Protein AF-A0A956G1B2-F1 (afdb_monomer)

Foldseek 3Di:
DPDPVVVVVVVVVVVVVVVVVVVVVVCVVPPDPQACVVHRDRPCVVVVVVPDDDQAPWQVVVCVPPVVLLVLLCQAPNVPPIPCLQQNGCNCQDDDHDGNDDTDHDDACVSVCVQADQDPPDQPLGRHDDLVVVCVQLQFPDSRDGLCVQADPSNRQVAPGHQVPFDKDWDADQQCNPQPPDPSNDNPDDDDPPHDDGDDPCVPPVVLLVQQCPALCVVPDPCLQQVWHDPDPTITGTGRGQAQSNVCSRADDDPRHDPPGPHHDHPPVVCVVPHDPVCPPPTPCVVCVRRGGDPPPDDDDDPDPDPPPDPDPPPPDPPDPPPDDDDDDDDDDDDDDDDDDDD

Solvent-accessible surface area (backbone atoms only — not comparable to full-atom values): 21412 Å² total; per-residue (Å²): 132,83,53,84,69,57,56,58,55,50,52,51,54,51,53,50,50,52,52,52,51,53,51,53,55,51,43,68,75,70,53,58,96,35,45,55,79,76,44,103,41,54,59,60,54,59,65,58,56,68,72,53,79,80,48,65,64,56,55,75,60,50,32,76,81,38,48,68,54,46,51,39,16,55,32,22,90,44,51,84,61,53,60,48,78,66,38,41,64,38,55,66,22,46,59,103,86,45,79,74,44,83,67,57,72,80,70,74,51,65,73,59,41,74,68,28,40,70,49,91,91,50,64,60,78,50,79,58,39,55,68,68,62,52,36,54,74,52,24,48,66,54,85,83,66,45,60,69,79,71,27,43,89,39,31,55,62,44,51,72,57,42,65,87,77,34,49,78,36,73,50,70,68,53,46,38,66,81,28,65,96,45,86,65,30,43,80,85,55,81,81,61,88,90,60,79,91,68,53,54,69,48,84,83,36,42,68,60,48,62,48,24,65,76,26,81,49,46,90,57,58,70,56,71,48,38,39,68,44,71,76,56,95,62,36,18,30,40,39,73,57,56,34,53,70,42,58,36,60,53,25,47,63,54,94,46,47,42,87,94,39,69,73,64,42,56,84,68,57,54,53,66,76,74,45,57,85,87,43,75,82,58,40,57,62,77,79,48,33,71,45,51,43,62,91,87,73,69,80,78,82,77,76,86,78,66,85,86,75,69,75,73,80,74,74,82,68,76,79,79,77,80,79,76,80,81,79,76,81,79,83,80,79,88,79,80,89,83,91,85,80,90,133

Sequence (343 aa):
MASKDTRHARQIFIAVGVVIIAVAVLQSFAIPDTYGKYGHFRGAAVAEAKKRAPRHVGSAACAKCHAKQARLRAKDAHAHVQCETCHGPGYKHWRGKKKIADMPTPKGKRLCLTCHQVLAARPSSFPQIEVAAHYKLVSVKDTSINCTTCHDPHEPLFMDRDLRSARLHPVVHRCRDCHAGSKRSAETTKKPEGHPAIFSCDYCHKSIVKDFANRTHKKVRCTTCHIFFRDSAFAGRIIRDTDPRFCLLCHQKGKFRRAKGPPQIVWPKHRADNGDEEDKNKVCIDCHRDNIHGKGHARAAVGDVTPASLPAAAASQPAKSDKKPDKKGDKKPAKKADKKGAK

Radius of gyration: 31.99 Å; Cα contacts (8 Å, |Δi|>4): 304; chains: 1; bounding box: 66×82×107 Å

pLDDT: mean 81.39, std 19.54, range [27.2, 96.69]

Mean predicted aligned error: 12.46 Å

Secondary structure (DSSP, 8-state):
---HHHHHHHHHHHHHHHHHHHHHHHHHHHS-TTEEBTEEEETTHHHHHHTSPP----HHHHHTT-HHHHHHHHHSTTTTS-HHHHH--GGGTEETTEE-SPPPPP-SSHHHHHHHB--TTS-TTS--B-HHHHHHHTTBS-TT--GGGT-BTTBTT--SS-GGGSEEEE----HHHHSTTSGGG-TTSPPPTTPPP---HHHHHHHHHHHHTTSTTTTS-HHHHEEEEE-SSSEEEEEE---HHHHHHHHB--TTB-TTSS--B-TTHHHHHH--GGGTT--HHHHSGGGTS-TTSPPPP-----GGG-------PPPP----------PPPPPPP------

Structure (mmCIF, N/CA/C/O backbone):
data_AF-A0A956G1B2-F1
#
_entry.id   AF-A0A956G1B2-F1
#
loop_
_atom_site.group_PDB
_atom_site.id
_atom_site.type_symbol
_atom_site.label_atom_id
_atom_site.label_alt_id
_atom_site.label_comp_id
_atom_site.label_asym_id
_atom_site.label_entity_id
_atom_site.label_seq_id
_atom_site.pdbx_PDB_ins_code
_atom_site.Cartn_x
_atom_site.Cartn_y
_atom_site.Cartn_z
_atom_site.occupancy
_atom_site.B_iso_or_equiv
_atom_site.auth_seq_id
_atom_site.auth_comp_id
_atom_site.auth_asym_id
_atom_site.auth_atom_id
_atom_site.pdbx_PDB_model_num
ATOM 1 N N . MET A 1 1 ? -20.427 21.016 75.862 1.00 47.69 1 MET A N 1
ATOM 2 C CA . MET A 1 1 ? -19.620 21.903 74.993 1.00 47.69 1 MET A CA 1
ATOM 3 C C . MET A 1 1 ? -18.781 21.030 74.071 1.00 47.69 1 MET A C 1
ATOM 5 O O . MET A 1 1 ? -17.902 20.337 74.556 1.00 47.69 1 MET A O 1
ATOM 9 N N . ALA A 1 2 ? -19.098 20.974 72.775 1.00 52.41 2 ALA A N 1
ATOM 10 C CA . ALA A 1 2 ? -18.324 20.180 71.819 1.00 52.41 2 ALA A CA 1
ATOM 11 C C . ALA A 1 2 ? -16.937 20.832 71.635 1.00 52.41 2 ALA A C 1
ATOM 13 O O . ALA A 1 2 ? -16.865 22.034 71.352 1.00 52.41 2 ALA A O 1
ATOM 14 N N . SER A 1 3 ? -15.855 20.081 71.876 1.00 56.47 3 SER A N 1
ATOM 15 C CA . SER A 1 3 ? -14.480 20.599 71.839 1.00 56.47 3 SER A CA 1
ATOM 16 C C . SER A 1 3 ? -14.168 21.222 70.473 1.00 56.47 3 SER A C 1
ATOM 18 O O . SER A 1 3 ? -14.756 20.845 69.454 1.00 56.47 3 SER A O 1
ATOM 20 N N . LYS A 1 4 ? -13.253 22.197 70.433 1.00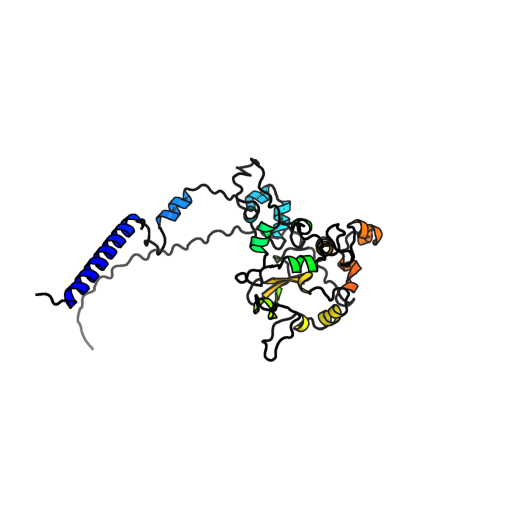 59.94 4 LYS A N 1
ATOM 21 C CA . LYS A 1 4 ? -12.854 22.933 69.216 1.00 59.94 4 LYS A CA 1
ATOM 22 C C . LYS A 1 4 ? -12.452 21.995 68.049 1.00 59.94 4 LYS A C 1
ATOM 24 O O . LYS A 1 4 ? -12.652 22.369 66.894 1.00 59.94 4 LYS A O 1
ATOM 29 N N . ASP A 1 5 ? -12.028 20.763 68.347 1.00 63.81 5 ASP A N 1
ATOM 30 C CA . ASP A 1 5 ? -11.728 19.690 67.381 1.00 63.81 5 ASP A CA 1
ATOM 31 C C . ASP A 1 5 ? -12.957 19.088 66.683 1.00 63.81 5 ASP A C 1
ATOM 33 O O . ASP A 1 5 ? -12.952 18.866 65.473 1.00 63.81 5 ASP A O 1
ATOM 37 N N . THR A 1 6 ? -14.065 18.883 67.396 1.00 68.62 6 THR A N 1
ATOM 38 C CA . THR A 1 6 ? -15.279 18.261 66.819 1.00 68.62 6 THR A CA 1
ATOM 39 C C . THR A 1 6 ? -15.997 19.152 65.799 1.00 68.62 6 THR A C 1
ATOM 41 O O . THR A 1 6 ? -16.778 18.671 64.975 1.00 68.62 6 THR A O 1
ATOM 44 N N . ARG A 1 7 ? -15.728 20.463 65.822 1.00 75.56 7 ARG A N 1
ATOM 45 C CA . ARG A 1 7 ? -16.376 21.453 64.950 1.00 75.56 7 ARG A CA 1
ATOM 46 C C . ARG A 1 7 ? -15.887 21.354 63.502 1.00 75.56 7 ARG A C 1
ATOM 48 O O . ARG A 1 7 ? -16.712 21.398 62.591 1.00 75.56 7 ARG A O 1
ATOM 55 N N . HIS A 1 8 ? -14.582 21.155 63.309 1.00 77.38 8 HIS A N 1
ATOM 56 C CA . HIS A 1 8 ? -13.973 20.942 61.992 1.00 77.38 8 HIS A CA 1
ATOM 57 C C . HIS A 1 8 ? -14.405 19.597 61.402 1.00 77.38 8 HIS A C 1
ATOM 59 O O . HIS A 1 8 ? -14.845 19.542 60.256 1.00 77.38 8 HIS A O 1
ATOM 65 N N . ALA A 1 9 ? -14.397 18.534 62.216 1.00 82.56 9 ALA A N 1
ATOM 66 C CA . ALA A 1 9 ? -14.900 17.225 61.807 1.00 82.56 9 ALA A CA 1
ATOM 67 C C . ALA A 1 9 ? -16.366 17.301 61.339 1.00 82.56 9 ALA A C 1
ATOM 69 O O . ALA A 1 9 ? -16.699 16.818 60.259 1.00 82.56 9 ALA A O 1
ATOM 70 N N . ARG A 1 10 ? -17.240 17.991 62.088 1.00 88.38 10 ARG A N 1
ATOM 71 C CA . ARG A 1 10 ? -18.652 18.183 61.711 1.00 88.38 10 ARG A CA 1
ATOM 72 C C . ARG A 1 10 ? -18.820 18.919 60.378 1.00 88.38 10 ARG A C 1
ATOM 74 O O . ARG A 1 10 ? -19.658 18.523 59.575 1.00 88.38 10 ARG A O 1
ATOM 81 N N . GLN A 1 11 ? -18.049 19.980 60.137 1.00 88.00 11 GLN A N 1
ATOM 82 C CA . GLN A 1 11 ? -18.100 20.729 58.875 1.00 88.00 11 GLN A CA 1
ATOM 83 C C . GLN A 1 11 ? -17.646 19.879 57.682 1.00 88.00 11 GLN A C 1
ATOM 85 O O . GLN A 1 11 ? -18.281 19.931 56.631 1.00 88.00 11 GLN A O 1
ATOM 90 N N . ILE A 1 12 ? -16.614 19.049 57.864 1.00 90.94 12 ILE A N 1
ATOM 91 C CA . ILE A 1 12 ? -16.149 18.102 56.842 1.00 90.94 12 ILE A CA 1
ATOM 92 C C . ILE A 1 12 ? -17.246 17.083 56.511 1.00 90.94 12 ILE A C 1
ATOM 94 O O . ILE A 1 12 ? -17.560 16.898 55.338 1.00 90.94 12 ILE A O 1
ATOM 98 N N . PHE A 1 13 ? -17.886 16.467 57.511 1.00 93.44 13 PHE A N 1
ATOM 99 C CA . PHE A 1 13 ? -18.967 15.502 57.266 1.00 93.44 13 PHE A CA 1
ATOM 100 C C . PHE A 1 13 ? -20.180 16.126 56.566 1.00 93.44 13 PHE A C 1
ATOM 102 O O . PHE A 1 13 ? -20.755 15.497 55.678 1.00 93.44 13 PHE A O 1
ATOM 109 N N . ILE A 1 14 ? -20.548 17.366 56.909 1.00 94.69 14 ILE A N 1
ATOM 110 C CA . ILE A 1 14 ? -21.622 18.095 56.216 1.00 94.69 14 ILE A CA 1
ATOM 111 C C . ILE A 1 14 ? -21.233 18.361 54.757 1.00 94.69 14 ILE A C 1
ATOM 113 O O . ILE A 1 14 ? -22.024 18.075 53.862 1.00 94.69 14 ILE A O 1
ATOM 117 N N . ALA A 1 15 ? -20.022 18.862 54.500 1.00 94.50 15 ALA A N 1
ATOM 118 C CA . ALA A 1 15 ? -19.551 19.135 53.144 1.00 94.50 15 ALA A CA 1
ATOM 119 C C . ALA A 1 15 ? -19.509 17.859 52.285 1.00 94.50 15 ALA A C 1
ATOM 121 O O . ALA A 1 15 ? -20.007 17.856 51.161 1.00 94.50 15 ALA A O 1
ATOM 122 N N . VAL A 1 16 ? -18.990 16.756 52.832 1.00 95.88 16 VAL A N 1
ATOM 123 C CA . VAL A 1 16 ? -18.990 15.444 52.168 1.00 95.88 16 VAL A CA 1
ATOM 124 C C . VAL A 1 16 ? -20.418 14.967 51.901 1.00 95.88 16 VAL A C 1
ATOM 126 O O . VAL A 1 16 ? -20.711 14.532 50.791 1.00 95.88 16 VAL A O 1
ATOM 129 N N . GLY A 1 17 ? -21.328 15.099 52.870 1.00 96.19 17 GLY A N 1
ATOM 130 C CA . GLY A 1 17 ? -22.739 14.750 52.697 1.00 96.19 17 GLY A CA 1
ATOM 131 C C . GLY A 1 17 ? -23.412 15.540 51.572 1.00 96.19 17 GLY A C 1
ATOM 132 O O . GLY A 1 17 ? -24.072 14.949 50.720 1.00 96.19 17 GLY A O 1
ATOM 133 N N . VAL A 1 18 ? -23.185 16.856 51.509 1.00 96.69 18 VAL A N 1
ATOM 134 C CA . VAL A 1 18 ? -23.693 17.719 50.428 1.00 96.69 18 VAL A CA 1
ATOM 135 C C . VAL A 1 18 ? -23.143 17.284 49.071 1.00 96.69 18 VAL A C 1
ATOM 137 O O . VAL A 1 18 ? -23.908 17.167 48.117 1.00 96.69 18 VAL A O 1
ATOM 140 N N . VAL A 1 19 ? -21.841 16.994 48.980 1.00 96.38 19 VAL A N 1
ATOM 141 C CA . VAL A 1 19 ? -21.219 16.510 47.738 1.00 96.38 19 VAL A CA 1
ATOM 142 C C . VAL A 1 19 ? -21.815 15.168 47.311 1.00 96.38 19 VAL A C 1
ATOM 144 O O . VAL A 1 19 ? -22.150 15.004 46.141 1.00 96.38 19 VAL A O 1
ATOM 147 N N . ILE A 1 20 ? -22.004 14.224 48.235 1.00 96.19 20 ILE A N 1
ATOM 148 C CA . ILE A 1 20 ? -22.607 12.917 47.936 1.00 96.19 20 ILE A CA 1
ATOM 149 C C . ILE A 1 20 ? -24.033 13.086 47.406 1.00 96.19 20 ILE A C 1
ATOM 151 O O . ILE A 1 20 ? -24.382 12.483 46.392 1.00 96.19 20 ILE A O 1
ATOM 155 N N . ILE A 1 21 ? -24.845 13.928 48.050 1.00 95.88 21 ILE A N 1
ATOM 156 C CA . ILE A 1 21 ? -26.221 14.196 47.617 1.00 95.88 21 ILE A CA 1
ATOM 157 C C . ILE A 1 21 ? -26.224 14.854 46.235 1.00 95.88 21 ILE A C 1
ATOM 159 O O . ILE A 1 21 ? -26.956 14.412 45.351 1.00 95.88 21 ILE A O 1
ATOM 163 N N . ALA A 1 22 ? -25.376 15.860 46.013 1.00 95.44 22 ALA A N 1
ATOM 164 C CA . ALA A 1 22 ? -25.256 16.520 44.718 1.00 95.44 22 ALA A CA 1
ATOM 165 C C . ALA A 1 22 ? -24.860 15.528 43.610 1.00 95.44 22 ALA A C 1
ATOM 167 O O . ALA A 1 22 ? -25.459 15.532 42.536 1.00 95.44 22 ALA A O 1
ATOM 168 N N . VAL A 1 23 ? -23.907 14.629 43.878 1.00 95.44 23 VAL A N 1
ATOM 169 C CA . VAL A 1 23 ? -23.506 13.572 42.939 1.00 95.44 23 VAL A CA 1
ATOM 170 C C . VAL A 1 23 ? -24.649 12.590 42.681 1.00 95.44 23 VAL A C 1
ATOM 172 O O . VAL A 1 23 ? -24.889 12.252 41.525 1.00 95.44 23 VAL A O 1
ATOM 175 N N . ALA A 1 24 ? -25.379 12.157 43.711 1.00 93.69 24 ALA A N 1
ATOM 176 C CA . ALA A 1 24 ? -26.505 11.235 43.557 1.00 93.69 24 ALA A CA 1
ATOM 177 C C . ALA A 1 24 ? -27.634 11.840 42.705 1.00 93.69 24 ALA A C 1
ATOM 179 O O . ALA A 1 24 ? -28.171 11.168 41.825 1.00 93.69 24 ALA A O 1
ATOM 180 N N . VAL A 1 25 ? -27.943 13.125 42.912 1.00 95.00 25 VAL A N 1
ATOM 181 C CA . VAL A 1 25 ? -28.911 13.868 42.094 1.00 95.00 25 VAL A CA 1
ATOM 182 C C . VAL A 1 25 ? -28.416 13.991 40.653 1.00 95.00 25 VAL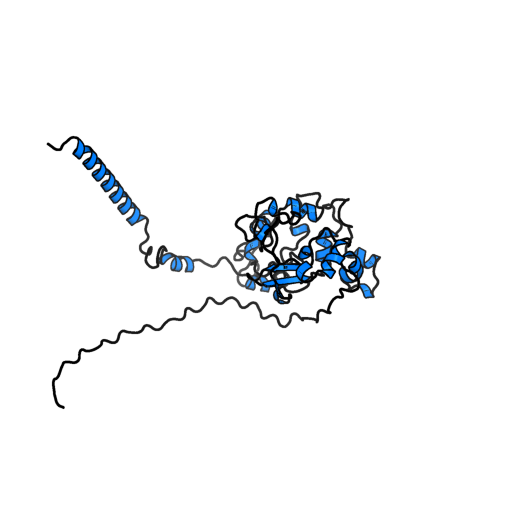 A C 1
ATOM 184 O O . VAL A 1 25 ? -29.152 13.693 39.723 1.00 95.00 25 VAL A O 1
ATOM 187 N N . LEU A 1 26 ? -27.155 14.365 40.428 1.00 94.12 26 LEU A N 1
ATOM 188 C CA . LEU A 1 26 ? -26.612 14.444 39.067 1.00 94.12 26 LEU A CA 1
ATOM 189 C C . LEU A 1 26 ? -26.632 13.083 38.359 1.00 94.12 26 LEU A C 1
ATOM 191 O O . LEU A 1 26 ? -26.941 13.008 37.171 1.00 94.12 26 LEU A O 1
ATOM 195 N N . GLN A 1 27 ? -26.337 12.003 39.082 1.00 89.25 27 GLN A N 1
ATOM 196 C CA . GLN A 1 27 ? -26.380 10.650 38.540 1.00 89.25 27 GLN A CA 1
ATOM 197 C C . GLN A 1 27 ? -27.797 10.208 38.174 1.00 89.25 27 GLN A C 1
ATOM 199 O O . GLN A 1 27 ? -27.952 9.565 37.137 1.00 89.25 27 GLN A O 1
ATOM 204 N N . SER A 1 28 ? -28.825 10.572 38.948 1.00 89.50 28 SER A N 1
ATOM 205 C CA . SER A 1 28 ? -30.208 10.193 38.623 1.00 89.50 28 SER A CA 1
ATOM 206 C C . SER A 1 28 ? -30.709 10.818 37.316 1.00 89.50 28 SER A C 1
ATOM 208 O O . SER A 1 28 ? -31.513 10.202 36.624 1.00 89.50 28 SER A O 1
ATOM 210 N N . PHE A 1 29 ? -30.193 11.992 36.932 1.00 92.50 29 PHE A N 1
ATOM 211 C CA . PHE A 1 29 ? -30.498 12.619 35.640 1.00 92.50 29 PHE A CA 1
ATOM 212 C C . PHE A 1 29 ? -29.564 12.176 34.505 1.00 92.50 29 PHE A C 1
ATOM 214 O O . PHE A 1 29 ? -29.984 12.100 33.351 1.00 92.50 29 PHE A O 1
ATOM 221 N N . ALA A 1 30 ? -28.287 11.915 34.800 1.00 91.12 30 ALA A N 1
ATOM 222 C CA . ALA A 1 30 ? -27.278 11.642 33.777 1.00 91.12 30 ALA A CA 1
ATOM 223 C C . ALA A 1 30 ? -27.163 10.160 33.388 1.00 91.12 30 ALA A C 1
ATOM 225 O O . ALA A 1 30 ? -26.664 9.868 32.299 1.00 91.12 30 ALA A O 1
ATOM 226 N N . ILE A 1 31 ? -27.582 9.225 34.251 1.00 90.50 31 ILE A N 1
ATOM 227 C CA . ILE A 1 31 ? -27.492 7.781 34.006 1.00 90.50 31 ILE A CA 1
ATOM 228 C C . ILE A 1 31 ? -28.811 7.286 33.397 1.00 90.50 31 ILE A C 1
ATOM 230 O O . ILE A 1 31 ? -29.829 7.252 34.078 1.00 90.50 31 ILE A O 1
ATOM 234 N N . PRO A 1 32 ? -28.816 6.848 32.127 1.00 90.31 32 PRO A N 1
ATOM 235 C CA . PRO A 1 32 ? -30.027 6.342 31.487 1.00 90.31 32 PRO A CA 1
ATOM 236 C C . PRO A 1 32 ? -30.532 5.060 32.158 1.00 90.31 32 PRO A C 1
ATOM 238 O O . PRO A 1 32 ? -29.723 4.193 32.479 1.00 90.31 32 PRO A O 1
ATOM 241 N N . ASP A 1 33 ? -31.850 4.845 32.198 1.00 91.06 33 ASP A N 1
ATOM 242 C CA . ASP A 1 33 ? -32.505 3.673 32.827 1.00 91.06 33 ASP A CA 1
ATOM 243 C C . ASP A 1 33 ? -31.993 2.301 32.357 1.00 91.06 33 ASP A C 1
ATOM 245 O O . ASP A 1 33 ? -32.238 1.260 32.970 1.00 91.06 33 ASP A O 1
ATOM 249 N N . THR A 1 34 ? -31.353 2.260 31.188 1.00 93.56 34 THR A N 1
ATOM 250 C CA . THR A 1 34 ? -30.815 1.031 30.590 1.00 93.56 34 THR A CA 1
ATOM 251 C C . THR A 1 34 ? -29.301 0.904 30.704 1.00 93.56 34 THR A C 1
ATOM 253 O O . THR A 1 34 ? -28.746 -0.085 30.223 1.00 93.56 34 THR A O 1
ATOM 256 N N . TYR A 1 35 ? -28.624 1.881 31.302 1.00 92.75 35 TYR A N 1
ATOM 257 C CA . TYR A 1 35 ? -27.203 1.805 31.609 1.00 92.75 35 TYR A CA 1
ATOM 258 C C . TYR A 1 35 ? -26.963 0.773 32.716 1.00 92.75 35 TYR A C 1
ATOM 260 O O . TYR A 1 35 ? -27.755 0.657 33.644 1.00 92.75 35 TYR A O 1
ATOM 268 N N . GLY A 1 36 ? -25.913 -0.038 32.596 1.00 90.25 36 GLY A N 1
ATOM 269 C CA . GLY A 1 36 ? -25.604 -1.083 33.581 1.00 90.25 36 GLY A CA 1
ATOM 270 C C . GLY A 1 36 ? -26.290 -2.431 33.331 1.00 90.25 36 GLY A C 1
ATOM 271 O O . GLY A 1 36 ? -25.747 -3.457 33.733 1.00 90.25 36 GLY A O 1
ATOM 272 N N . LYS A 1 37 ? -27.420 -2.481 32.601 1.00 91.81 37 LYS A N 1
ATOM 273 C CA . LYS A 1 37 ? -28.182 -3.732 32.355 1.00 91.81 37 LYS A CA 1
ATOM 274 C C . LYS A 1 37 ? -27.367 -4.839 31.674 1.00 91.81 37 LYS A C 1
ATOM 276 O O . LYS A 1 37 ? -27.655 -6.014 31.870 1.00 91.81 37 LYS A O 1
ATOM 281 N N . TYR A 1 38 ? -26.363 -4.465 30.880 1.00 90.44 38 TYR A N 1
ATOM 282 C CA . TYR A 1 38 ? -25.472 -5.387 30.164 1.00 90.44 38 TYR A CA 1
ATOM 283 C C . TYR A 1 38 ? -23.988 -5.044 30.399 1.00 90.44 38 TYR A C 1
ATOM 285 O O . TYR A 1 38 ? -23.162 -5.207 29.504 1.00 90.44 38 TYR A O 1
ATOM 293 N N . GLY A 1 39 ? -23.653 -4.508 31.578 1.00 90.44 39 GLY A N 1
ATOM 294 C CA . GLY A 1 39 ? -22.339 -3.928 31.885 1.00 90.44 39 GLY A CA 1
ATOM 295 C C . GLY A 1 39 ? -22.295 -2.414 31.644 1.00 90.44 39 GLY A C 1
ATOM 296 O O . GLY A 1 39 ? -23.339 -1.764 31.602 1.00 90.44 39 GLY A O 1
ATOM 297 N N . HIS A 1 40 ? -21.097 -1.839 31.474 1.00 91.50 40 HIS A N 1
ATOM 298 C CA . HIS A 1 40 ? -20.871 -0.400 31.230 1.00 91.50 40 HIS A CA 1
ATOM 299 C C . HIS A 1 40 ? -21.324 0.049 29.828 1.00 91.50 40 HIS A C 1
ATOM 301 O O . HIS A 1 40 ? -20.546 0.512 28.996 1.00 91.50 40 HIS A O 1
ATOM 307 N N . PHE A 1 41 ? -22.608 -0.136 29.542 1.00 91.88 41 PHE A N 1
ATOM 308 C CA . PHE A 1 41 ? -23.228 0.076 28.248 1.00 91.88 41 PHE A CA 1
ATOM 309 C C . PHE A 1 41 ? -24.707 0.440 28.420 1.00 91.88 41 PHE A C 1
ATOM 311 O O . PHE A 1 41 ? -25.399 -0.100 29.284 1.00 91.88 41 PHE A O 1
ATOM 318 N N . ARG A 1 42 ? -25.217 1.344 27.573 1.00 93.38 42 ARG A N 1
ATOM 319 C CA . ARG A 1 42 ? -26.628 1.757 27.561 1.00 93.38 42 ARG A CA 1
ATOM 320 C C . ARG A 1 42 ? -27.461 0.793 26.720 1.00 93.38 42 ARG A C 1
ATOM 322 O O . ARG A 1 42 ? -27.426 0.863 25.493 1.00 93.38 42 ARG A O 1
ATOM 329 N N . GLY A 1 43 ? -28.253 -0.064 27.361 1.00 92.88 43 GLY A N 1
ATOM 330 C CA . GLY A 1 43 ? -29.018 -1.121 26.687 1.00 92.88 43 GLY A CA 1
ATOM 331 C C . GLY A 1 43 ? -29.933 -0.642 25.547 1.00 92.88 43 GLY A C 1
ATOM 332 O O . GLY A 1 43 ? -30.008 -1.300 24.511 1.00 92.88 43 GLY A O 1
ATOM 333 N N . ALA A 1 44 ? -30.566 0.530 25.673 1.00 94.00 44 ALA A N 1
ATOM 334 C CA . ALA A 1 44 ? -31.435 1.089 24.627 1.00 94.00 44 ALA A CA 1
ATOM 335 C C . ALA A 1 44 ? -30.685 1.531 23.352 1.00 94.00 44 ALA A C 1
ATOM 337 O O . ALA A 1 44 ? -31.288 1.614 22.278 1.00 94.00 44 ALA A O 1
ATOM 338 N N . ALA A 1 45 ? -29.369 1.768 23.432 1.00 92.44 45 ALA A N 1
ATOM 339 C CA . ALA A 1 45 ? -28.586 2.330 22.331 1.00 92.44 45 ALA A CA 1
ATOM 340 C C . ALA A 1 45 ? -28.624 1.462 21.061 1.00 92.44 45 ALA A C 1
ATOM 342 O O . ALA A 1 45 ? -28.614 1.992 19.952 1.00 92.44 45 ALA A O 1
ATOM 343 N N . VAL A 1 46 ? -28.717 0.134 21.200 1.00 90.19 46 VAL A N 1
ATOM 344 C CA . VAL A 1 46 ? -28.786 -0.785 20.051 1.00 90.19 46 VAL A CA 1
ATOM 345 C C . VAL A 1 46 ? -30.099 -0.621 19.288 1.00 90.19 46 VAL A C 1
ATOM 347 O O . VAL A 1 46 ? -30.090 -0.531 18.061 1.00 90.19 46 VAL A O 1
ATOM 350 N N . ALA A 1 47 ? -31.232 -0.576 19.993 1.00 92.06 47 ALA A N 1
ATOM 351 C CA . ALA A 1 47 ? -32.544 -0.420 19.369 1.00 92.06 47 ALA A CA 1
ATOM 352 C C . ALA A 1 47 ? -32.672 0.945 18.677 1.00 92.06 47 ALA A C 1
ATOM 354 O O . ALA A 1 47 ? -33.191 1.032 17.568 1.00 92.06 47 ALA A O 1
ATOM 355 N N . GLU A 1 48 ? -32.138 2.000 19.291 1.00 92.25 48 GLU A N 1
ATOM 356 C CA . GLU A 1 48 ? -32.073 3.330 18.684 1.00 92.25 48 GLU A CA 1
ATOM 357 C C . GLU A 1 48 ? -31.173 3.366 17.444 1.00 92.25 48 GLU A C 1
ATOM 359 O O . GLU A 1 48 ? -31.557 3.930 16.420 1.00 92.25 48 GLU A O 1
ATOM 364 N N . ALA A 1 49 ? -29.995 2.738 17.498 1.00 90.62 49 ALA A N 1
ATOM 365 C CA . ALA A 1 49 ? -29.089 2.665 16.356 1.00 90.62 49 ALA A CA 1
ATOM 366 C C . ALA A 1 49 ? -29.726 1.922 15.171 1.00 90.62 49 ALA A C 1
ATOM 368 O O . ALA A 1 49 ? -29.597 2.374 14.035 1.00 90.62 49 ALA A O 1
ATOM 369 N N . LYS A 1 50 ? -30.475 0.839 15.431 1.00 91.06 50 LYS A N 1
ATOM 370 C CA . LYS A 1 50 ? -31.206 0.072 14.406 1.00 91.06 50 LYS A CA 1
ATOM 371 C C . LYS A 1 50 ? -32.277 0.885 13.672 1.00 91.06 50 LYS A C 1
ATOM 373 O O . LYS A 1 50 ? -32.582 0.566 12.529 1.00 91.06 50 LYS A O 1
ATOM 378 N N . LYS A 1 51 ? -32.833 1.932 14.292 1.00 95.00 51 LYS A N 1
ATOM 379 C CA . LYS A 1 51 ? -33.820 2.823 13.651 1.00 95.00 51 LYS A CA 1
ATOM 380 C C . LYS A 1 51 ? -33.190 3.776 12.629 1.00 95.00 51 LYS A C 1
ATOM 382 O O . LYS A 1 51 ? -33.910 4.402 11.856 1.00 95.00 51 LYS A O 1
ATOM 387 N N . ARG A 1 52 ? -31.860 3.923 12.612 1.00 89.81 52 ARG A N 1
ATOM 388 C CA . ARG A 1 52 ? -31.165 4.809 11.669 1.00 89.81 52 ARG A CA 1
ATOM 389 C C . ARG A 1 52 ? -30.987 4.112 10.321 1.00 89.81 52 ARG A C 1
ATOM 391 O O . ARG A 1 52 ? -30.512 2.982 10.259 1.00 89.81 52 ARG A O 1
ATOM 398 N N . ALA A 1 53 ? -31.300 4.815 9.234 1.00 87.06 53 ALA A N 1
ATOM 399 C CA . ALA A 1 53 ? -31.075 4.303 7.886 1.00 87.06 53 ALA A CA 1
ATOM 400 C C . ALA A 1 53 ? -29.565 4.098 7.608 1.00 87.06 53 ALA A C 1
ATOM 402 O O . ALA A 1 53 ? -28.770 5.010 7.880 1.00 87.06 53 ALA A O 1
ATOM 403 N N . PRO A 1 54 ? -29.143 2.949 7.039 1.00 86.50 54 PRO A N 1
ATOM 404 C CA . PRO A 1 54 ? -27.754 2.726 6.649 1.00 86.50 54 PRO A CA 1
ATOM 405 C C . PRO A 1 54 ? -27.294 3.749 5.607 1.00 86.50 54 PRO A C 1
ATOM 407 O O . PRO A 1 54 ? -27.906 3.912 4.554 1.00 86.50 54 PRO A O 1
ATOM 410 N N . ARG A 1 55 ? -26.190 4.440 5.899 1.00 90.50 55 ARG A N 1
ATOM 411 C CA . ARG A 1 55 ? -25.569 5.410 4.976 1.00 90.50 55 ARG A CA 1
ATOM 412 C C . ARG A 1 55 ? -24.455 4.793 4.131 1.00 90.50 55 ARG A C 1
ATOM 414 O O . ARG A 1 55 ? -24.108 5.339 3.084 1.00 90.50 55 ARG A O 1
ATOM 421 N N . HIS A 1 56 ? -23.903 3.679 4.599 1.00 92.12 56 HIS A N 1
ATOM 422 C CA . HIS A 1 56 ? -22.920 2.886 3.878 1.00 92.12 56 HIS A CA 1
ATOM 423 C C . HIS A 1 56 ? -23.626 1.818 3.046 1.00 92.12 56 HIS A C 1
ATOM 425 O O . HIS A 1 56 ? -24.513 1.134 3.555 1.00 92.12 56 HIS A O 1
ATOM 431 N N . VAL A 1 57 ? -23.247 1.694 1.778 1.00 91.00 57 VAL A N 1
ATOM 432 C CA . VAL A 1 57 ? -23.865 0.757 0.822 1.00 91.00 57 VAL A CA 1
ATOM 433 C C . VAL A 1 57 ? -23.041 -0.519 0.635 1.00 91.00 57 VAL A C 1
ATOM 435 O O . VAL A 1 57 ? -23.568 -1.526 0.167 1.00 91.00 57 VAL A O 1
ATOM 438 N N . GLY A 1 58 ? -21.763 -0.497 1.030 1.00 90.88 58 GLY A N 1
ATOM 439 C CA . GLY A 1 58 ? -20.845 -1.628 0.955 1.00 90.88 58 GLY A CA 1
ATOM 440 C C . GLY A 1 58 ? -20.220 -1.849 -0.429 1.00 90.88 58 GLY A C 1
ATOM 441 O O . GLY A 1 58 ? -20.834 -1.623 -1.473 1.00 90.88 58 GLY A O 1
ATOM 442 N N . SER A 1 59 ? -18.986 -2.366 -0.441 1.00 91.75 59 SER A N 1
ATOM 443 C CA . SER A 1 59 ? -18.186 -2.575 -1.662 1.00 91.75 59 SER A CA 1
ATOM 444 C C . SER A 1 59 ? -18.861 -3.482 -2.702 1.00 91.75 59 SER A C 1
ATOM 446 O O . SER A 1 59 ? -18.654 -3.302 -3.901 1.00 91.75 59 SER A O 1
ATOM 448 N N . ALA A 1 60 ? -19.697 -4.433 -2.271 1.00 91.81 60 ALA A N 1
ATOM 449 C CA . ALA A 1 60 ? -20.441 -5.311 -3.176 1.00 91.81 60 ALA A CA 1
ATOM 450 C C . ALA A 1 60 ? -21.461 -4.542 -4.034 1.00 91.81 60 ALA A C 1
ATOM 452 O O . ALA A 1 60 ? -21.663 -4.882 -5.198 1.00 91.81 60 ALA A O 1
ATOM 453 N N . ALA A 1 61 ? -22.080 -3.484 -3.494 1.00 91.50 61 ALA A N 1
ATOM 454 C CA . ALA A 1 61 ? -22.949 -2.608 -4.274 1.00 91.50 61 ALA A CA 1
ATOM 455 C C . ALA A 1 61 ? -22.134 -1.795 -5.290 1.00 91.50 61 ALA A C 1
ATOM 457 O O . ALA A 1 61 ? -22.519 -1.711 -6.455 1.00 91.50 61 ALA A O 1
ATOM 458 N N . CYS A 1 62 ? -20.973 -1.273 -4.879 1.00 92.50 62 CYS A N 1
ATOM 459 C CA . CYS A 1 62 ? -20.063 -0.532 -5.755 1.00 92.50 62 CYS A CA 1
ATOM 460 C C . CYS A 1 62 ? -19.592 -1.383 -6.947 1.00 92.50 62 CYS A C 1
ATOM 462 O O . CYS A 1 62 ? -19.578 -0.903 -8.080 1.00 92.50 62 CYS A O 1
ATOM 464 N N . ALA A 1 63 ? -19.256 -2.656 -6.713 1.00 93.75 63 ALA A N 1
ATOM 465 C CA . ALA A 1 63 ? -18.740 -3.572 -7.732 1.00 93.75 63 ALA A CA 1
ATOM 466 C C . ALA A 1 63 ? -19.719 -3.841 -8.890 1.00 93.75 63 ALA A C 1
ATOM 468 O O . ALA A 1 63 ? -19.270 -4.172 -9.984 1.00 93.75 63 ALA A O 1
ATOM 469 N N . LYS A 1 64 ? -21.032 -3.648 -8.684 1.00 91.81 64 LYS A N 1
ATOM 470 C CA . LYS A 1 64 ? -22.051 -3.810 -9.738 1.00 91.81 64 LYS A CA 1
ATOM 471 C C . LYS A 1 64 ? -21.873 -2.816 -10.889 1.00 91.81 64 LYS A C 1
ATOM 473 O O . LYS A 1 64 ? -22.139 -3.171 -12.029 1.00 91.81 64 LYS A O 1
ATOM 478 N N . CYS A 1 65 ? -21.406 -1.600 -10.594 1.00 92.38 65 CYS A N 1
ATOM 479 C CA . CYS A 1 65 ? -21.137 -0.564 -11.601 1.00 92.38 65 CYS A CA 1
ATOM 480 C C . CYS A 1 65 ? -19.630 -0.329 -11.821 1.00 92.38 65 CYS A C 1
ATOM 482 O O . CYS A 1 65 ? -19.220 0.070 -12.906 1.00 92.38 65 CYS A O 1
ATOM 484 N N . HIS A 1 66 ? -18.791 -0.597 -10.814 1.00 94.38 66 HIS A N 1
ATOM 485 C CA . HIS A 1 66 ? -17.340 -0.365 -10.830 1.00 94.38 66 HIS A CA 1
ATOM 486 C C . HIS A 1 66 ? -16.539 -1.674 -10.796 1.00 94.38 66 HIS A C 1
ATOM 488 O O . HIS A 1 66 ? -15.603 -1.839 -10.009 1.00 94.38 66 HIS A O 1
ATOM 494 N N . ALA A 1 67 ? -16.909 -2.629 -11.654 1.00 96.38 67 ALA A N 1
ATOM 495 C CA . ALA A 1 67 ? -16.322 -3.970 -11.672 1.00 96.38 67 ALA A CA 1
ATOM 496 C C . ALA A 1 67 ? -14.798 -3.961 -11.901 1.00 96.38 67 ALA A C 1
ATOM 498 O O . ALA A 1 67 ? -14.069 -4.726 -11.269 1.00 96.38 67 ALA A O 1
ATOM 499 N N . LYS A 1 68 ? -14.294 -3.060 -12.761 1.00 96.12 68 LYS A N 1
ATOM 500 C CA . LYS A 1 68 ? -12.851 -2.916 -13.019 1.00 96.12 68 LYS A CA 1
ATOM 501 C C . LYS A 1 68 ? -12.100 -2.521 -11.746 1.00 96.12 68 LYS A C 1
ATOM 503 O O . LYS A 1 68 ? -11.166 -3.213 -11.360 1.00 96.12 68 LYS A O 1
ATOM 508 N N . GLN A 1 69 ? -12.517 -1.442 -11.087 1.00 96.44 69 GLN A N 1
ATOM 509 C CA . GLN A 1 69 ? -11.887 -0.932 -9.867 1.00 96.44 69 GLN A CA 1
ATOM 510 C C . GLN A 1 69 ? -11.982 -1.955 -8.732 1.00 96.44 69 GLN A C 1
ATOM 512 O O . GLN A 1 69 ? -11.002 -2.183 -8.028 1.00 96.44 69 GLN A O 1
ATOM 517 N N . ALA A 1 70 ? -13.134 -2.620 -8.594 1.00 95.81 70 ALA A N 1
ATOM 518 C CA . ALA A 1 70 ? -13.325 -3.679 -7.610 1.00 95.81 70 ALA A CA 1
ATOM 519 C C . ALA A 1 70 ? -12.352 -4.850 -7.828 1.00 95.81 70 ALA A C 1
ATOM 521 O O . ALA A 1 70 ? -11.754 -5.319 -6.860 1.00 95.81 70 ALA A O 1
ATOM 522 N N . ARG A 1 71 ? -12.148 -5.280 -9.083 1.00 94.06 71 ARG A N 1
ATOM 523 C CA . ARG A 1 71 ? -11.204 -6.349 -9.443 1.00 94.06 71 ARG A CA 1
ATOM 524 C C . ARG A 1 71 ? -9.754 -5.959 -9.169 1.00 94.06 71 ARG A C 1
ATOM 526 O O . ARG A 1 71 ? -9.035 -6.740 -8.557 1.00 94.06 71 ARG A O 1
ATOM 533 N N . LEU A 1 72 ? -9.344 -4.762 -9.592 1.00 94.31 72 LEU A N 1
ATOM 534 C CA . LEU A 1 72 ? -7.998 -4.242 -9.329 1.00 94.31 72 LEU A CA 1
ATOM 535 C C . LEU A 1 72 ? -7.714 -4.218 -7.820 1.00 94.31 72 LEU A C 1
ATOM 537 O O . LEU A 1 72 ? -6.754 -4.827 -7.353 1.00 94.31 72 LEU A O 1
ATOM 541 N N . ARG A 1 73 ? -8.642 -3.642 -7.048 1.00 94.44 73 ARG A N 1
ATOM 542 C CA . ARG A 1 73 ? -8.525 -3.521 -5.591 1.00 94.44 73 ARG A CA 1
ATOM 543 C C . ARG A 1 73 ? -8.508 -4.872 -4.898 1.00 94.44 73 ARG A C 1
ATOM 545 O O . ARG A 1 73 ? -7.812 -5.027 -3.905 1.00 94.44 73 ARG A O 1
ATOM 552 N N . ALA A 1 74 ? -9.276 -5.840 -5.393 1.00 92.38 74 ALA A N 1
ATOM 553 C CA . ALA A 1 74 ? -9.338 -7.175 -4.814 1.00 92.38 74 ALA A CA 1
ATOM 554 C C . ALA A 1 74 ? -8.050 -7.989 -4.993 1.00 92.38 74 ALA A C 1
ATOM 556 O O . ALA A 1 74 ? -7.767 -8.792 -4.109 1.00 92.38 74 ALA A O 1
ATOM 557 N N . LYS A 1 75 ? -7.283 -7.792 -6.079 1.00 90.62 75 LYS A N 1
ATOM 558 C CA . LYS A 1 75 ? -6.014 -8.521 -6.259 1.00 90.62 75 LYS A CA 1
ATOM 559 C C . LYS A 1 75 ? -4.841 -7.876 -5.511 1.00 90.62 75 LYS A C 1
ATOM 561 O O . LYS A 1 75 ? -3.888 -8.577 -5.185 1.00 90.62 75 LYS A O 1
ATOM 566 N N . ASP A 1 76 ? -4.896 -6.564 -5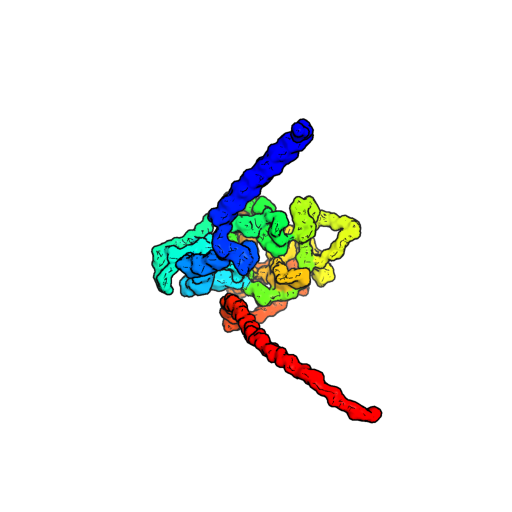.267 1.00 92.00 76 ASP A N 1
ATOM 567 C CA . ASP A 1 76 ? -3.765 -5.783 -4.746 1.00 92.00 76 ASP A CA 1
ATOM 568 C C . ASP A 1 76 ? -3.827 -5.561 -3.207 1.00 92.00 76 ASP A C 1
ATOM 570 O O . ASP A 1 76 ? -4.728 -6.029 -2.513 1.00 92.00 76 ASP A O 1
ATOM 574 N N . ALA A 1 77 ? -2.877 -4.818 -2.634 1.00 90.19 77 ALA A N 1
ATOM 575 C CA . ALA A 1 77 ? -2.676 -4.582 -1.204 1.00 90.19 77 ALA A CA 1
ATOM 576 C C . ALA A 1 77 ? -3.866 -3.904 -0.498 1.00 90.19 77 ALA A C 1
ATOM 578 O O . ALA A 1 77 ? -3.973 -3.950 0.727 1.00 90.19 77 ALA A O 1
ATOM 579 N N . HIS A 1 78 ? -4.782 -3.293 -1.253 1.00 93.38 78 HIS A N 1
ATOM 580 C CA . HIS A 1 78 ? -6.025 -2.718 -0.736 1.00 93.38 78 HIS A CA 1
ATOM 581 C C . HIS A 1 78 ? -7.211 -3.699 -0.737 1.00 93.38 78 HIS A C 1
ATOM 583 O O . HIS A 1 78 ? -8.341 -3.275 -0.493 1.00 93.38 78 HIS A O 1
ATOM 589 N N . ALA A 1 79 ? -6.979 -5.007 -0.910 1.00 91.56 79 ALA A N 1
ATOM 590 C CA . ALA A 1 79 ? -8.009 -6.055 -0.930 1.00 91.56 79 ALA A CA 1
ATOM 591 C C . ALA A 1 79 ? -8.922 -6.115 0.309 1.00 91.56 79 ALA A C 1
ATOM 593 O O . ALA A 1 79 ? -10.025 -6.663 0.236 1.00 91.56 79 ALA A O 1
ATOM 594 N N . HIS A 1 80 ? -8.546 -5.479 1.416 1.00 90.38 80 HIS A N 1
ATOM 595 C CA . HIS A 1 80 ? -9.368 -5.392 2.630 1.00 90.38 80 HIS A CA 1
ATOM 596 C C . HIS A 1 80 ? -9.816 -3.962 2.977 1.00 90.38 80 HIS A C 1
ATOM 598 O O . HIS A 1 80 ? -10.497 -3.754 3.977 1.00 90.38 80 HIS A O 1
ATOM 604 N N . VAL A 1 81 ? -9.481 -2.969 2.147 1.00 93.69 81 VAL A N 1
ATOM 605 C CA . VAL A 1 81 ? -9.946 -1.584 2.302 1.00 93.69 81 VAL A CA 1
ATOM 606 C C . VAL A 1 81 ? -11.245 -1.411 1.519 1.00 93.69 81 VAL A C 1
ATOM 608 O O . VAL A 1 81 ? -11.298 -1.710 0.326 1.00 93.69 81 VAL A O 1
ATOM 611 N N . GLN A 1 82 ? -12.306 -0.948 2.180 1.00 95.50 82 GLN A N 1
ATOM 612 C CA . GLN A 1 82 ? -13.613 -0.760 1.545 1.00 95.50 82 GLN A CA 1
ATOM 613 C C . GLN A 1 82 ? -13.640 0.526 0.713 1.00 95.50 82 GLN A C 1
ATOM 615 O O . GLN A 1 82 ? -12.989 1.509 1.062 1.00 95.50 82 GLN A O 1
ATOM 620 N N . CYS A 1 83 ? -14.442 0.558 -0.357 1.00 95.25 83 CYS A N 1
ATOM 621 C CA . CYS A 1 83 ? -14.556 1.733 -1.235 1.00 95.25 83 CYS A CA 1
ATOM 622 C C . CYS A 1 83 ? -14.884 3.008 -0.436 1.00 95.25 83 CYS A C 1
ATOM 624 O O . CYS A 1 83 ? -14.278 4.064 -0.612 1.00 95.25 83 CYS A O 1
ATOM 626 N N . GLU A 1 84 ? -15.809 2.874 0.510 1.00 95.12 84 GLU A N 1
ATOM 627 C CA . GLU A 1 84 ? -16.340 3.968 1.324 1.00 95.12 84 GLU A CA 1
ATOM 628 C C . GLU A 1 84 ? -15.363 4.455 2.407 1.00 95.12 84 GLU A C 1
ATOM 630 O O . GLU A 1 84 ? -15.575 5.526 2.972 1.00 95.12 84 GLU A O 1
ATOM 635 N N . THR A 1 85 ? -14.271 3.724 2.669 1.00 95.38 85 THR A N 1
ATOM 636 C CA . THR A 1 85 ? -13.173 4.196 3.531 1.00 95.38 85 THR A CA 1
ATOM 637 C C . THR A 1 85 ? -12.479 5.403 2.907 1.00 95.38 85 THR A C 1
ATOM 639 O O . THR A 1 85 ? -12.104 6.336 3.613 1.00 95.38 85 THR A O 1
ATOM 642 N N . CYS A 1 86 ? -12.331 5.398 1.580 1.00 94.19 86 CYS A N 1
ATOM 643 C CA . CYS A 1 86 ? -11.702 6.492 0.852 1.00 94.19 86 CYS A CA 1
ATOM 644 C C . CYS A 1 86 ? -12.736 7.486 0.316 1.00 94.19 86 CYS A C 1
ATOM 646 O O . CYS A 1 86 ? -12.551 8.695 0.406 1.00 94.19 86 CYS A O 1
ATOM 648 N N . HIS A 1 87 ? -13.842 6.979 -0.218 1.00 94.06 87 HIS A N 1
ATOM 649 C CA . HIS A 1 87 ? -14.819 7.784 -0.943 1.00 94.06 87 HIS A CA 1
ATOM 650 C C . HIS A 1 87 ? -15.974 8.324 -0.081 1.00 94.06 87 HIS A C 1
ATOM 652 O O . HIS A 1 87 ? -16.772 9.141 -0.543 1.00 94.06 87 HIS A O 1
ATOM 658 N N . GLY A 1 88 ? -16.061 7.898 1.182 1.00 92.81 88 GLY A N 1
ATOM 659 C CA . GLY A 1 88 ? -17.163 8.229 2.079 1.00 92.81 88 GLY A CA 1
ATOM 660 C C . GLY A 1 88 ? -18.436 7.409 1.817 1.00 92.81 88 GLY A C 1
ATOM 661 O O . GLY A 1 88 ? -18.445 6.511 0.975 1.00 92.81 88 GLY A O 1
ATOM 662 N N . PRO A 1 89 ? -19.523 7.685 2.562 1.00 93.62 89 PRO A N 1
ATOM 663 C CA . PRO A 1 89 ? -20.754 6.895 2.502 1.00 93.62 89 PRO A CA 1
ATOM 664 C C . PRO A 1 89 ? -21.482 7.020 1.155 1.00 93.62 89 PRO A C 1
ATOM 666 O O . PRO A 1 89 ? -21.752 8.129 0.688 1.00 93.62 89 PRO A O 1
ATOM 669 N N . GLY A 1 90 ? -21.866 5.893 0.557 1.00 93.31 90 GLY A N 1
ATOM 670 C CA . GLY A 1 90 ? -22.394 5.834 -0.806 1.00 93.31 90 GLY A CA 1
ATOM 671 C C . GLY A 1 90 ? -23.876 6.106 -1.003 1.00 93.31 90 GLY A C 1
ATOM 672 O O . GLY A 1 90 ? -24.303 6.228 -2.150 1.00 93.31 90 GLY A O 1
ATOM 673 N N . TYR A 1 91 ? -24.657 6.290 0.063 1.00 90.75 91 TYR A N 1
ATOM 674 C CA . TYR A 1 91 ? -26.100 6.551 -0.056 1.00 90.75 91 TYR A CA 1
ATOM 675 C C . TYR A 1 91 ? -26.459 7.809 -0.871 1.00 90.75 91 TYR A C 1
ATOM 677 O O . TYR A 1 91 ? -27.566 7.899 -1.392 1.00 90.75 91 TYR A O 1
ATOM 685 N N . LYS A 1 92 ? -25.543 8.785 -0.975 1.00 89.88 92 LYS A N 1
ATOM 686 C CA . LYS A 1 92 ? -25.706 9.993 -1.808 1.00 89.88 92 LYS A CA 1
ATOM 687 C C . LYS A 1 92 ? -25.294 9.795 -3.261 1.00 89.88 92 LYS A C 1
ATOM 689 O O . LYS A 1 92 ? -25.618 10.631 -4.087 1.00 89.88 92 LYS A O 1
ATOM 694 N N . HIS A 1 93 ? -24.560 8.731 -3.561 1.00 93.12 93 HIS A N 1
ATOM 695 C CA . HIS A 1 93 ? -24.071 8.430 -4.901 1.00 93.12 93 HIS A CA 1
ATOM 696 C C . HIS A 1 93 ? -25.024 7.485 -5.638 1.00 93.12 93 HIS A C 1
ATOM 698 O O . HIS A 1 93 ? -25.292 7.676 -6.824 1.00 93.12 93 HIS A O 1
ATOM 704 N N . TRP A 1 94 ? -25.568 6.491 -4.933 1.00 87.62 94 TRP A N 1
ATOM 705 C CA . TRP A 1 94 ? -26.344 5.405 -5.525 1.00 87.62 94 TRP A CA 1
ATOM 706 C C . TRP A 1 94 ? -27.575 5.058 -4.682 1.00 87.62 94 TRP A C 1
ATOM 708 O O . TRP A 1 94 ? -27.468 4.840 -3.474 1.00 87.62 94 TRP A O 1
ATOM 718 N N . ARG A 1 95 ? -28.742 4.951 -5.336 1.00 82.56 95 ARG A N 1
ATOM 719 C CA . ARG A 1 95 ? -29.987 4.455 -4.723 1.00 82.56 95 ARG A CA 1
ATOM 720 C C . ARG A 1 95 ? -30.695 3.472 -5.658 1.00 82.56 95 ARG A C 1
ATOM 722 O O . ARG A 1 95 ? -31.161 3.848 -6.735 1.00 82.56 95 ARG A O 1
ATOM 729 N N . GLY A 1 96 ? -30.786 2.207 -5.245 1.00 74.75 96 GLY A N 1
ATOM 730 C CA . GLY A 1 96 ? -31.516 1.141 -5.945 1.00 74.75 96 GLY A CA 1
ATOM 731 C C . GLY A 1 96 ? -30.837 0.657 -7.230 1.00 74.75 96 GLY A C 1
ATOM 732 O O . GLY A 1 96 ? -30.364 -0.475 -7.278 1.00 74.75 96 GLY A O 1
ATOM 733 N N . LYS A 1 97 ? -30.797 1.499 -8.272 1.00 72.94 97 LYS A N 1
ATOM 734 C CA . LYS A 1 97 ? -30.192 1.193 -9.588 1.00 72.94 97 LYS A CA 1
ATOM 735 C C . LYS A 1 97 ? -29.653 2.415 -10.346 1.00 72.94 97 LYS A C 1
ATOM 737 O O . LYS A 1 97 ? -29.060 2.241 -11.403 1.00 72.94 97 LYS A O 1
ATOM 742 N N . LYS A 1 98 ? -29.849 3.640 -9.846 1.00 82.12 98 LYS A N 1
ATOM 743 C CA . LYS A 1 98 ? -29.422 4.867 -10.538 1.00 82.12 98 LYS A CA 1
ATOM 744 C C . LYS A 1 98 ? -28.349 5.601 -9.741 1.00 82.12 98 LYS A C 1
ATOM 746 O O . LYS A 1 98 ? -28.426 5.684 -8.511 1.00 82.12 98 LYS A O 1
ATOM 751 N N . LYS A 1 99 ? -27.366 6.140 -10.465 1.00 90.12 99 LYS A N 1
ATOM 752 C CA . LYS A 1 99 ? -26.458 7.169 -9.954 1.00 90.12 99 LYS A CA 1
ATOM 753 C C . LYS A 1 99 ? -27.281 8.436 -9.718 1.00 90.12 99 LYS A C 1
ATOM 755 O O . LYS A 1 99 ? -27.990 8.870 -10.619 1.00 90.12 99 LYS A O 1
ATOM 760 N N . ILE A 1 100 ? -27.196 8.991 -8.515 1.00 92.62 100 ILE A N 1
ATOM 761 C CA . ILE A 1 100 ? -27.931 10.200 -8.109 1.00 92.62 100 ILE A CA 1
ATOM 762 C C . ILE A 1 100 ? -27.008 11.399 -7.861 1.00 92.62 100 ILE A C 1
ATOM 764 O O . ILE A 1 100 ? -27.466 12.532 -7.935 1.00 92.62 100 ILE A O 1
ATOM 768 N N . ALA A 1 101 ? -25.716 11.168 -7.614 1.00 92.25 101 ALA A N 1
ATOM 769 C CA . ALA A 1 101 ? -24.692 12.210 -7.562 1.00 92.25 101 ALA A CA 1
ATOM 770 C C . ALA A 1 101 ? -23.298 11.611 -7.786 1.00 92.25 101 ALA A C 1
ATOM 772 O O . ALA A 1 101 ? -23.121 10.388 -7.778 1.00 92.25 101 ALA A O 1
ATOM 773 N N . ASP A 1 102 ? -22.295 12.466 -7.956 1.00 91.75 102 ASP A N 1
ATOM 774 C CA . ASP A 1 102 ? -20.899 12.044 -7.916 1.00 91.75 102 ASP A CA 1
ATOM 775 C C . ASP A 1 102 ? -20.446 11.711 -6.498 1.00 91.75 102 ASP A C 1
ATOM 777 O O . ASP A 1 102 ? -20.894 12.286 -5.504 1.00 91.75 102 ASP A O 1
ATOM 781 N N . MET A 1 103 ? -19.538 10.746 -6.418 1.00 89.62 103 MET A N 1
ATOM 782 C CA . MET A 1 103 ? -18.912 10.361 -5.168 1.00 89.62 103 MET A CA 1
ATOM 783 C C . MET A 1 103 ? -17.606 11.145 -4.982 1.00 89.62 103 MET A C 1
ATOM 785 O O . MET A 1 103 ? -16.857 11.303 -5.949 1.00 89.62 103 MET A O 1
ATOM 789 N N . PRO A 1 104 ? -17.284 11.616 -3.764 1.00 89.50 104 PRO A N 1
ATOM 790 C CA . PRO A 1 104 ? -16.026 12.303 -3.509 1.00 89.50 104 PRO A CA 1
ATOM 791 C C . PRO A 1 104 ? -14.817 11.442 -3.884 1.00 89.50 104 PRO A C 1
ATOM 793 O O . PRO A 1 104 ? -14.656 10.323 -3.399 1.00 89.50 104 PRO A O 1
ATOM 796 N N . THR A 1 105 ? -13.930 11.974 -4.721 1.00 89.38 105 THR A N 1
ATOM 797 C CA . THR A 1 105 ? -12.609 11.384 -4.965 1.00 89.38 105 THR A CA 1
ATOM 798 C C . THR A 1 105 ? -11.593 12.027 -4.024 1.00 89.38 105 THR A C 1
ATOM 800 O O . THR A 1 105 ? -11.461 13.257 -4.051 1.00 89.38 105 THR A O 1
ATOM 803 N N . PRO A 1 106 ? -10.858 11.247 -3.212 1.00 86.31 106 PRO A N 1
ATOM 804 C CA . PRO A 1 106 ? -9.797 11.781 -2.369 1.00 86.31 106 PRO A CA 1
ATOM 805 C C . PRO A 1 106 ? -8.811 12.622 -3.173 1.00 86.31 106 PRO A C 1
ATOM 807 O O . PRO A 1 106 ? -8.290 12.174 -4.193 1.00 86.31 106 PRO A O 1
ATOM 810 N N . LYS A 1 107 ? -8.542 13.837 -2.697 1.00 87.25 107 LYS A N 1
ATOM 811 C CA . LYS A 1 107 ? -7.513 14.716 -3.257 1.00 87.25 107 LYS A CA 1
ATOM 812 C C . LYS A 1 107 ? -6.349 14.835 -2.283 1.00 87.25 107 LYS A C 1
ATOM 814 O O . LYS A 1 107 ? -6.525 14.763 -1.064 1.00 87.25 107 LYS A O 1
ATOM 819 N N . GLY A 1 108 ? -5.161 15.072 -2.827 1.00 90.00 108 GLY A N 1
ATOM 820 C CA . GLY A 1 108 ? -3.964 15.254 -2.020 1.00 90.00 108 GLY A CA 1
ATOM 821 C C . GLY A 1 108 ? -3.455 13.952 -1.402 1.00 90.00 108 GLY A C 1
ATOM 822 O O . GLY A 1 108 ? -3.747 12.850 -1.861 1.00 90.00 108 GLY A O 1
ATOM 823 N N . LYS A 1 109 ? -2.677 14.098 -0.328 1.00 93.19 109 LYS A N 1
ATOM 824 C CA . LYS A 1 109 ? -1.976 12.989 0.347 1.00 93.19 109 LYS A CA 1
ATOM 825 C C . LYS A 1 109 ? -2.581 12.632 1.697 1.00 93.19 109 LYS A C 1
ATOM 827 O O . LYS A 1 109 ? -2.330 11.550 2.216 1.00 93.19 109 LYS A O 1
ATOM 832 N N . ARG A 1 110 ? -3.363 13.550 2.275 1.00 93.00 110 ARG A N 1
ATOM 833 C CA . ARG A 1 110 ? -3.815 13.495 3.671 1.00 93.00 110 ARG A CA 1
ATOM 834 C C . ARG A 1 110 ? -4.531 12.187 3.996 1.00 93.00 110 ARG A C 1
ATOM 836 O O . ARG A 1 110 ? -4.213 11.568 5.002 1.00 93.00 110 ARG A O 1
ATOM 843 N N . LEU A 1 111 ? -5.447 11.755 3.129 1.00 94.25 111 LEU A N 1
ATOM 844 C CA . LEU A 1 111 ? -6.209 10.529 3.358 1.00 94.25 111 LEU A CA 1
ATOM 845 C C . LEU A 1 111 ? -5.332 9.273 3.278 1.00 94.25 111 LEU A C 1
ATOM 847 O O . LEU A 1 111 ? -5.473 8.371 4.094 1.00 94.25 111 LEU A O 1
ATOM 851 N N . CYS A 1 112 ? -4.380 9.236 2.342 1.00 94.75 112 CYS A N 1
ATOM 852 C CA . CYS A 1 112 ? -3.411 8.146 2.242 1.00 94.75 112 CYS A CA 1
ATOM 853 C C . CYS A 1 112 ? -2.555 8.076 3.514 1.00 94.75 112 CYS A C 1
ATOM 855 O O . CYS A 1 112 ? -2.345 7.004 4.076 1.00 94.75 112 CYS A O 1
ATOM 857 N N . LEU A 1 113 ? -2.091 9.235 3.993 1.00 95.06 113 LEU A N 1
ATOM 858 C CA . LEU A 1 113 ? -1.230 9.350 5.169 1.00 95.06 113 LEU A CA 1
ATOM 859 C C . LEU A 1 113 ? -1.945 9.020 6.480 1.00 95.06 113 LEU A C 1
ATOM 861 O O . LEU A 1 113 ? -1.274 8.569 7.404 1.00 95.06 113 LEU A O 1
ATOM 865 N N . THR A 1 114 ? -3.280 9.097 6.543 1.00 94.38 114 THR A N 1
ATOM 866 C CA . THR A 1 114 ? -4.049 8.555 7.676 1.00 94.38 114 THR A CA 1
ATOM 867 C C . THR A 1 114 ? -3.639 7.114 7.980 1.00 94.38 114 THR A C 1
ATOM 869 O O . THR A 1 114 ? -3.436 6.776 9.145 1.00 94.38 114 THR A O 1
ATOM 872 N N . CYS A 1 115 ? -3.434 6.292 6.944 1.00 93.94 115 CYS A N 1
ATOM 873 C CA . CYS A 1 115 ? -3.047 4.886 7.077 1.00 93.94 115 CYS A CA 1
ATOM 874 C C . CYS A 1 115 ? -1.565 4.618 6.797 1.00 93.94 115 CYS A C 1
ATOM 876 O O . CYS A 1 115 ? -0.999 3.717 7.400 1.00 93.94 115 CYS A O 1
ATOM 878 N N . HIS A 1 116 ? -0.919 5.368 5.909 1.00 94.19 116 HIS A N 1
ATOM 879 C CA . HIS A 1 116 ? 0.425 5.028 5.437 1.00 94.19 116 HIS A CA 1
ATOM 880 C C . HIS A 1 116 ? 1.556 5.823 6.077 1.00 94.19 116 HIS A C 1
ATOM 882 O O . HIS A 1 116 ? 2.710 5.464 5.870 1.00 94.19 116 HIS A O 1
ATOM 888 N N . GLN A 1 117 ? 1.291 6.863 6.868 1.00 92.56 117 GLN A N 1
ATOM 889 C CA . GLN A 1 117 ? 2.378 7.526 7.592 1.00 92.56 117 GLN A CA 1
ATOM 890 C C . GLN A 1 117 ? 2.934 6.619 8.697 1.00 92.56 117 GLN A C 1
ATOM 892 O O . GLN A 1 117 ? 2.198 5.816 9.280 1.00 92.56 117 GLN A O 1
ATOM 897 N N . VAL A 1 118 ? 4.226 6.747 8.994 1.00 87.19 118 VAL A N 1
ATOM 898 C CA . VAL A 1 118 ? 4.833 6.070 10.146 1.00 87.19 118 VAL A CA 1
ATOM 899 C C . VAL A 1 118 ? 4.215 6.603 11.439 1.00 87.19 118 VAL A C 1
ATOM 901 O O . VAL A 1 118 ? 4.254 7.802 11.698 1.00 87.19 118 VAL A O 1
ATOM 904 N N . LEU A 1 119 ? 3.662 5.704 12.253 1.00 86.06 119 LEU A N 1
ATOM 905 C CA . LEU A 1 119 ? 3.124 5.983 13.583 1.00 86.06 119 LEU A CA 1
ATOM 906 C C . LEU A 1 119 ? 3.639 4.939 14.574 1.00 86.06 119 LEU A C 1
ATOM 908 O O . LEU A 1 119 ? 3.592 3.746 14.286 1.00 86.06 119 LEU A O 1
ATOM 912 N N . ALA A 1 120 ? 4.069 5.376 15.760 1.00 82.12 120 ALA A N 1
ATOM 913 C CA . ALA A 1 120 ? 4.607 4.483 16.793 1.00 82.12 120 ALA A CA 1
ATOM 914 C C . ALA A 1 120 ? 3.609 3.391 17.221 1.00 82.12 120 ALA A C 1
ATOM 916 O O . ALA A 1 120 ? 3.995 2.247 17.428 1.00 82.12 120 ALA A O 1
ATOM 917 N N . ALA A 1 121 ? 2.317 3.728 17.285 1.00 85.44 121 ALA A N 1
ATOM 918 C CA . ALA A 1 121 ? 1.252 2.799 17.660 1.00 85.44 121 ALA A CA 1
ATOM 919 C C . ALA A 1 121 ? 0.840 1.828 16.536 1.00 85.44 121 ALA A C 1
ATOM 921 O O . ALA A 1 121 ? 0.015 0.942 16.760 1.00 85.44 121 ALA A O 1
ATOM 922 N N . ARG A 1 122 ? 1.354 1.995 15.310 1.00 85.75 122 ARG A N 1
ATOM 923 C CA . ARG A 1 122 ? 0.971 1.146 14.181 1.00 85.75 122 ARG A CA 1
ATOM 924 C C . ARG A 1 122 ? 1.974 0.004 14.025 1.00 85.75 122 ARG A C 1
ATOM 926 O O . ARG A 1 122 ? 3.172 0.279 13.925 1.00 85.75 122 ARG A O 1
ATOM 933 N N . PRO A 1 123 ? 1.507 -1.256 13.904 1.00 82.31 123 PRO A N 1
ATOM 934 C CA . PRO A 1 123 ? 2.386 -2.392 13.688 1.00 82.31 123 PRO A CA 1
ATOM 935 C C . PRO A 1 123 ? 3.320 -2.134 12.518 1.00 82.31 123 PRO A C 1
ATOM 937 O O . PRO A 1 123 ? 2.901 -1.708 11.437 1.00 82.31 123 PRO A O 1
ATOM 940 N N . SER A 1 124 ? 4.598 -2.413 12.723 1.00 75.38 124 SER A N 1
ATOM 941 C CA . SER A 1 124 ? 5.609 -2.236 11.694 1.00 75.38 124 SER A CA 1
ATOM 942 C C . SER A 1 124 ? 5.279 -3.033 10.431 1.00 75.38 124 SER A C 1
ATOM 944 O O . SER A 1 124 ? 5.576 -2.563 9.335 1.00 75.38 124 SER A O 1
ATOM 946 N N . SER A 1 125 ? 4.635 -4.200 10.576 1.00 77.81 125 SER A N 1
ATOM 947 C CA . SER A 1 125 ? 4.160 -5.080 9.503 1.00 77.81 125 SER A CA 1
ATOM 948 C C . SER A 1 125 ? 3.142 -4.432 8.568 1.00 77.81 125 SER A C 1
ATOM 950 O O . SER A 1 125 ? 3.028 -4.865 7.425 1.00 77.81 125 SER A O 1
ATOM 952 N N . PHE A 1 126 ? 2.450 -3.380 9.004 1.00 86.12 126 PHE A N 1
ATOM 953 C CA . PHE A 1 126 ? 1.616 -2.584 8.115 1.00 86.12 126 PHE A CA 1
ATOM 954 C C . PHE A 1 126 ? 2.498 -1.730 7.180 1.00 86.12 126 PHE A C 1
ATOM 956 O O . PHE A 1 126 ? 3.490 -1.157 7.643 1.00 86.12 126 PHE A O 1
ATOM 963 N N . PRO A 1 127 ? 2.166 -1.586 5.882 1.00 86.88 127 PRO A N 1
ATOM 964 C CA . PRO A 1 127 ? 2.911 -0.727 4.962 1.00 86.88 127 PRO A CA 1
ATOM 965 C C . PRO A 1 127 ? 2.904 0.746 5.400 1.00 86.88 127 PRO A C 1
ATOM 967 O O . PRO A 1 127 ? 1.934 1.475 5.197 1.00 86.88 127 PRO A O 1
ATOM 970 N N . GLN A 1 128 ? 4.011 1.185 5.998 1.00 89.31 128 GLN A N 1
ATOM 971 C CA . GLN A 1 128 ? 4.215 2.550 6.484 1.00 89.31 128 GLN A CA 1
ATOM 972 C C . GLN A 1 128 ? 5.416 3.210 5.807 1.00 89.31 128 GLN A C 1
ATOM 974 O O . GLN A 1 128 ? 6.462 2.574 5.606 1.00 89.31 128 GLN A O 1
ATOM 979 N N . ILE A 1 129 ? 5.275 4.502 5.521 1.00 90.00 129 ILE A N 1
ATOM 980 C CA . ILE A 1 129 ? 6.268 5.349 4.872 1.00 90.00 129 ILE A CA 1
ATOM 981 C C . ILE A 1 129 ? 6.552 6.605 5.696 1.00 90.00 129 ILE A C 1
ATOM 983 O O . ILE A 1 129 ? 5.661 7.216 6.288 1.00 90.00 129 ILE A O 1
ATOM 987 N N . GLU A 1 130 ? 7.819 6.998 5.702 1.00 90.50 130 GLU A N 1
ATOM 988 C CA . GLU A 1 130 ? 8.208 8.381 5.954 1.00 90.50 130 GLU A CA 1
ATOM 989 C C . GLU A 1 130 ? 8.293 9.047 4.572 1.00 90.50 130 GLU A C 1
ATOM 991 O O . GLU A 1 130 ? 8.911 8.500 3.651 1.00 90.50 130 GLU A O 1
ATOM 996 N N . VAL A 1 131 ? 7.577 10.157 4.386 1.00 92.31 131 VAL A N 1
ATOM 997 C CA . VAL A 1 131 ? 7.311 10.735 3.060 1.00 92.31 131 VAL A CA 1
ATOM 998 C C . VAL A 1 131 ? 8.597 11.225 2.402 1.00 92.31 131 VAL A C 1
ATOM 1000 O O . VAL A 1 131 ? 8.800 10.972 1.212 1.00 92.31 131 VAL A O 1
ATOM 1003 N N . ALA A 1 132 ? 9.487 11.878 3.154 1.00 91.00 132 ALA A N 1
ATOM 1004 C CA . ALA A 1 132 ? 10.736 12.393 2.601 1.00 91.00 132 ALA A CA 1
ATOM 1005 C C . ALA A 1 132 ? 11.667 11.252 2.158 1.00 91.00 132 ALA A C 1
ATOM 1007 O O . ALA A 1 132 ? 12.214 11.285 1.051 1.00 91.00 132 ALA A O 1
ATOM 1008 N N . ALA A 1 133 ? 11.795 10.201 2.967 1.00 89.19 133 ALA A N 1
ATOM 1009 C CA . ALA A 1 133 ? 12.562 9.003 2.649 1.00 89.19 133 ALA A CA 1
ATOM 1010 C C . ALA A 1 133 ? 11.980 8.257 1.440 1.00 89.19 133 ALA A C 1
ATOM 1012 O O . ALA A 1 133 ? 12.734 7.823 0.566 1.00 89.19 133 ALA A O 1
ATOM 1013 N N . HIS A 1 134 ? 10.652 8.144 1.355 1.00 91.81 134 HIS A N 1
ATOM 1014 C CA . HIS A 1 134 ? 9.979 7.518 0.219 1.00 91.81 134 HIS A CA 1
ATOM 1015 C C . HIS A 1 134 ? 10.239 8.290 -1.082 1.00 91.81 134 HIS A C 1
ATOM 1017 O O . HIS A 1 134 ? 10.683 7.705 -2.067 1.00 91.81 134 HIS A O 1
ATOM 1023 N N . TYR A 1 135 ? 10.068 9.613 -1.084 1.00 93.12 135 TYR A N 1
ATOM 1024 C CA . TYR A 1 135 ? 10.372 10.445 -2.252 1.00 93.12 135 TYR A CA 1
ATOM 1025 C C . TYR A 1 135 ? 11.847 10.438 -2.639 1.00 93.12 135 TYR A C 1
ATOM 1027 O O . TYR A 1 135 ? 12.163 10.421 -3.831 1.00 93.12 135 TYR A O 1
ATOM 1035 N N . LYS A 1 136 ? 12.758 10.385 -1.662 1.00 90.50 136 LYS A N 1
ATOM 1036 C CA . LYS A 1 136 ? 14.190 10.223 -1.925 1.00 90.50 136 LYS A CA 1
ATOM 1037 C C . LYS A 1 136 ? 14.482 8.900 -2.637 1.00 90.50 136 LYS A C 1
ATOM 1039 O O . LYS A 1 136 ? 15.233 8.911 -3.609 1.00 90.50 136 LYS A O 1
ATOM 1044 N N . LEU A 1 137 ? 13.869 7.793 -2.201 1.00 88.00 137 LEU A N 1
ATOM 1045 C CA . LEU A 1 137 ? 14.044 6.467 -2.809 1.00 88.00 137 LEU A CA 1
ATOM 1046 C C . LEU A 1 137 ? 13.692 6.477 -4.302 1.00 88.00 137 LEU A C 1
ATOM 1048 O O . LEU A 1 137 ? 14.472 5.997 -5.119 1.00 88.00 137 LEU A O 1
ATOM 1052 N N . VAL A 1 138 ? 12.560 7.083 -4.666 1.00 89.25 138 VAL A N 1
ATOM 1053 C CA . VAL A 1 138 ? 12.103 7.174 -6.065 1.00 89.25 138 VAL A CA 1
ATOM 1054 C C . VAL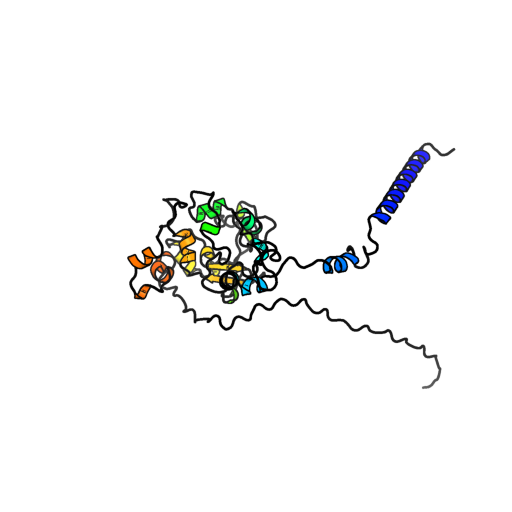 A 1 138 ? 12.604 8.430 -6.794 1.00 89.25 138 VAL A C 1
ATOM 1056 O O . VAL A 1 138 ? 12.132 8.761 -7.882 1.00 89.25 138 VAL A O 1
ATOM 1059 N N . SER A 1 139 ? 13.594 9.127 -6.227 1.00 91.75 139 SER A N 1
ATOM 1060 C CA . SER A 1 139 ? 14.251 10.297 -6.828 1.00 91.75 139 SER A CA 1
ATOM 1061 C C . SER A 1 139 ? 13.295 11.424 -7.240 1.00 91.75 139 SER A C 1
ATOM 1063 O O . SER A 1 139 ? 13.494 12.078 -8.265 1.00 91.75 139 SER A O 1
ATOM 1065 N N . VAL A 1 140 ? 12.269 11.684 -6.433 1.00 93.06 140 VAL A N 1
ATOM 1066 C CA . VAL A 1 140 ? 11.365 12.827 -6.610 1.00 93.06 140 VAL A CA 1
ATOM 1067 C C . VAL A 1 140 ? 12.099 14.125 -6.237 1.00 93.06 140 VAL A C 1
ATOM 1069 O O . VAL A 1 140 ? 12.818 14.195 -5.232 1.00 93.06 140 VAL A O 1
ATOM 1072 N N . LYS A 1 141 ? 11.968 15.161 -7.073 1.00 92.31 141 LYS A N 1
ATOM 1073 C CA . LYS A 1 141 ? 12.476 16.518 -6.792 1.00 92.31 141 LYS A CA 1
ATOM 1074 C C . LYS A 1 141 ? 11.390 17.459 -6.281 1.00 92.31 141 LYS A C 1
ATOM 1076 O O . LYS A 1 141 ? 11.675 18.263 -5.406 1.00 92.31 141 LYS A O 1
ATOM 1081 N N . ASP A 1 142 ? 10.174 17.327 -6.803 1.00 90.19 142 ASP A N 1
ATOM 1082 C CA . ASP A 1 142 ? 9.023 18.130 -6.403 1.00 90.19 142 ASP A CA 1
ATOM 1083 C C . ASP A 1 142 ? 8.159 17.327 -5.432 1.00 90.19 142 ASP A C 1
ATOM 1085 O O . ASP A 1 142 ? 7.456 16.391 -5.817 1.00 90.19 142 ASP A O 1
ATOM 1089 N N . THR A 1 143 ? 8.239 17.680 -4.153 1.00 90.06 143 THR A N 1
ATOM 1090 C CA . THR A 1 143 ? 7.518 16.992 -3.083 1.00 90.06 143 THR A CA 1
ATOM 1091 C C . THR A 1 143 ? 6.064 17.432 -2.969 1.00 90.06 143 THR A C 1
ATOM 1093 O O . THR A 1 143 ? 5.379 16.921 -2.089 1.00 90.06 143 THR A O 1
ATOM 1096 N N . SER A 1 144 ? 5.541 18.304 -3.839 1.00 90.12 144 SER A N 1
ATOM 1097 C CA . SER A 1 144 ? 4.104 18.613 -3.911 1.00 90.12 144 SER A CA 1
ATOM 1098 C C . SER A 1 144 ? 3.298 17.488 -4.578 1.00 90.12 144 SER A C 1
ATOM 1100 O O . SER A 1 144 ? 2.120 17.307 -4.271 1.00 90.12 144 SER A O 1
ATOM 1102 N N . ILE A 1 145 ? 3.958 16.640 -5.378 1.00 91.88 145 ILE A N 1
ATOM 1103 C CA . ILE A 1 145 ? 3.351 15.550 -6.154 1.00 91.88 145 ILE A CA 1
ATOM 1104 C C . ILE A 1 145 ? 2.448 14.624 -5.326 1.00 91.88 145 ILE A C 1
ATOM 1106 O O . ILE A 1 145 ? 2.822 14.148 -4.254 1.00 91.88 145 ILE A O 1
ATOM 1110 N N . ASN A 1 146 ? 1.255 14.318 -5.832 1.00 93.12 146 ASN A N 1
ATOM 1111 C CA . ASN A 1 146 ? 0.320 13.422 -5.152 1.00 93.12 146 ASN A CA 1
ATOM 1112 C C . ASN A 1 146 ? 0.749 11.958 -5.271 1.00 93.12 146 ASN A C 1
ATOM 1114 O O . ASN A 1 146 ? 1.301 11.555 -6.294 1.00 93.12 146 ASN A O 1
ATOM 1118 N N . CYS A 1 147 ? 0.417 11.146 -4.262 1.00 93.25 147 CYS A N 1
ATOM 1119 C CA . CYS A 1 147 ? 0.651 9.695 -4.270 1.00 93.25 147 CYS A CA 1
ATOM 1120 C C . CYS A 1 147 ? 0.064 9.034 -5.529 1.00 93.25 147 CYS A C 1
ATOM 1122 O O . CYS A 1 147 ? 0.684 8.150 -6.113 1.00 93.25 147 CYS A O 1
ATOM 1124 N N . THR A 1 148 ? -1.092 9.536 -5.978 1.00 93.38 148 THR A N 1
ATOM 1125 C CA . THR A 1 148 ? -1.833 9.045 -7.147 1.00 93.38 148 THR A CA 1
ATOM 1126 C C . THR A 1 148 ? -1.169 9.327 -8.491 1.00 93.38 148 THR A C 1
ATOM 1128 O O . THR A 1 148 ? -1.642 8.863 -9.519 1.00 93.38 148 THR A O 1
ATOM 1131 N N . THR A 1 149 ? -0.086 10.107 -8.506 1.00 91.94 149 THR A N 1
ATOM 1132 C CA . THR A 1 149 ? 0.690 10.355 -9.731 1.00 91.94 149 THR A CA 1
ATOM 1133 C C . THR A 1 149 ? 1.519 9.132 -10.118 1.00 91.94 149 THR A C 1
ATOM 1135 O O . THR A 1 149 ? 1.842 8.955 -11.288 1.00 91.94 149 THR A O 1
ATOM 1138 N N . CYS A 1 150 ? 1.8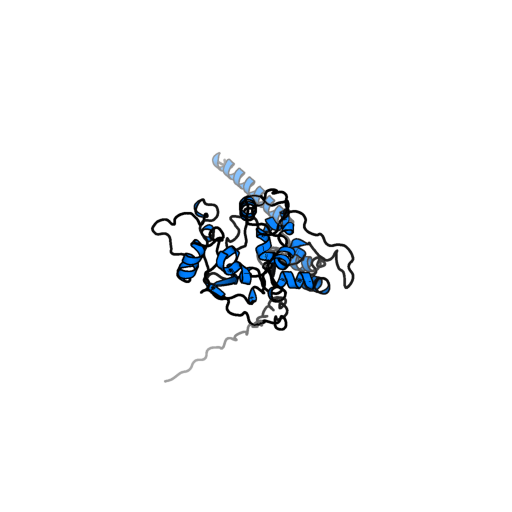62 8.296 -9.133 1.00 91.81 150 CYS A N 1
ATOM 1139 C CA . CYS A 1 150 ? 2.641 7.077 -9.336 1.00 91.81 150 CYS A CA 1
ATOM 1140 C C . CYS A 1 150 ? 1.827 5.819 -9.003 1.00 91.81 150 CYS A C 1
ATOM 1142 O O . CYS A 1 150 ? 1.937 4.829 -9.712 1.00 91.81 150 CYS A O 1
ATOM 1144 N N . HIS A 1 151 ? 1.011 5.856 -7.946 1.00 94.25 151 HIS A N 1
ATOM 1145 C CA . HIS A 1 151 ? 0.231 4.708 -7.479 1.00 94.25 151 HIS A CA 1
ATOM 1146 C C . HIS A 1 151 ? -1.236 4.812 -7.907 1.00 94.25 151 HIS A C 1
ATOM 1148 O O . HIS A 1 151 ? -1.849 5.861 -7.725 1.00 94.25 151 HIS A O 1
ATOM 1154 N N . ASP A 1 152 ? -1.846 3.726 -8.381 1.00 94.56 152 ASP A N 1
ATOM 1155 C CA . ASP A 1 152 ? -3.308 3.657 -8.506 1.00 94.56 152 ASP A CA 1
ATOM 1156 C C . ASP A 1 152 ? -3.910 3.289 -7.135 1.00 94.56 152 ASP A C 1
ATOM 1158 O O . ASP A 1 152 ? -3.559 2.249 -6.587 1.00 94.56 152 ASP A O 1
ATOM 1162 N N . PRO A 1 153 ? -4.823 4.074 -6.534 1.00 94.56 153 PRO A N 1
ATOM 1163 C CA . PRO A 1 153 ? -5.451 3.711 -5.258 1.00 94.56 153 PRO A CA 1
ATOM 1164 C C . PRO A 1 153 ? -6.189 2.364 -5.263 1.00 94.56 153 PRO A C 1
ATOM 1166 O O . PRO A 1 153 ? -6.382 1.774 -4.196 1.00 94.56 153 PRO A O 1
ATOM 1169 N N . HIS A 1 154 ? -6.613 1.887 -6.435 1.00 95.31 154 HIS A N 1
ATOM 1170 C CA . HIS A 1 154 ? -7.232 0.579 -6.620 1.00 95.31 154 HIS A CA 1
ATOM 1171 C C . HIS A 1 154 ? -6.210 -0.517 -6.932 1.00 95.31 154 HIS A C 1
ATOM 1173 O O . HIS A 1 154 ? -6.559 -1.680 -6.843 1.00 95.31 154 HIS A O 1
ATOM 1179 N N . GLU A 1 155 ? -4.973 -0.196 -7.294 1.00 95.31 155 GLU A N 1
ATOM 1180 C CA . GLU A 1 155 ? -3.920 -1.175 -7.597 1.00 95.31 155 GLU A CA 1
ATOM 1181 C C . GLU A 1 155 ? -2.556 -0.598 -7.176 1.00 95.31 155 GLU A C 1
ATOM 1183 O O . GLU A 1 155 ? -1.716 -0.289 -8.022 1.00 95.31 155 GLU A O 1
ATOM 1188 N N . PRO A 1 156 ? -2.348 -0.330 -5.872 1.00 93.62 156 PRO A N 1
ATOM 1189 C CA . PRO A 1 156 ? -1.266 0.543 -5.426 1.00 93.62 156 PRO A CA 1
ATOM 1190 C C . PRO A 1 156 ? 0.122 -0.013 -5.715 1.00 93.62 156 PRO A C 1
ATOM 1192 O O . PRO A 1 156 ? 1.053 0.779 -5.858 1.00 93.62 156 PRO A O 1
ATOM 1195 N N . LEU A 1 157 ? 0.287 -1.333 -5.788 1.00 91.56 157 LEU A N 1
ATOM 1196 C CA . LEU A 1 157 ? 1.578 -1.946 -6.080 1.00 91.56 157 LEU A CA 1
ATOM 1197 C C . LEU A 1 157 ? 1.653 -2.530 -7.490 1.00 91.56 157 LEU A C 1
ATOM 1199 O O . LEU A 1 157 ? 2.733 -2.950 -7.869 1.00 91.56 157 LEU A O 1
ATOM 1203 N N . PHE A 1 158 ? 0.573 -2.490 -8.276 1.00 93.81 158 PHE A N 1
ATOM 1204 C CA . PHE A 1 158 ? 0.499 -3.104 -9.605 1.00 93.81 158 PHE A CA 1
ATOM 1205 C C . PHE A 1 158 ? 0.772 -4.612 -9.596 1.00 93.81 158 PHE A C 1
ATOM 1207 O O . PHE A 1 158 ? 1.240 -5.144 -10.597 1.00 93.81 158 PHE A O 1
ATOM 1214 N N . MET A 1 159 ? 0.425 -5.304 -8.501 1.00 91.25 159 MET A N 1
ATOM 1215 C CA . MET A 1 159 ? 0.817 -6.705 -8.310 1.00 91.25 159 MET A CA 1
ATOM 1216 C C . MET A 1 159 ? 0.318 -7.581 -9.456 1.00 91.25 159 MET A C 1
ATOM 1218 O O . MET A 1 159 ? -0.886 -7.669 -9.690 1.00 91.25 159 MET A O 1
ATOM 1222 N N . ASP A 1 160 ? 1.219 -8.275 -10.149 1.00 88.44 160 ASP A N 1
ATOM 1223 C CA . ASP A 1 160 ? 0.877 -9.131 -11.293 1.00 88.44 160 ASP A CA 1
ATOM 1224 C C . ASP A 1 160 ? -0.153 -10.241 -10.973 1.00 88.44 160 ASP A C 1
ATOM 1226 O O . ASP A 1 160 ? -0.902 -10.664 -11.856 1.00 88.44 160 ASP A O 1
ATOM 1230 N N . ARG A 1 161 ? -0.264 -10.655 -9.704 1.00 87.19 161 ARG A N 1
ATOM 1231 C CA . ARG A 1 161 ? -1.155 -11.718 -9.212 1.00 87.19 161 ARG A CA 1
ATOM 1232 C C . ARG A 1 161 ? -1.803 -11.383 -7.867 1.00 87.19 161 ARG A C 1
ATOM 1234 O O . ARG A 1 161 ? -1.350 -10.504 -7.141 1.00 87.19 161 ARG A O 1
ATOM 1241 N N . ASP A 1 162 ? -2.850 -12.130 -7.521 1.00 84.44 162 ASP A N 1
ATOM 1242 C CA . ASP A 1 162 ? -3.573 -11.982 -6.251 1.00 84.44 162 ASP A CA 1
ATOM 1243 C C . ASP A 1 162 ? -2.706 -12.418 -5.059 1.00 84.44 162 ASP A C 1
ATOM 1245 O O . ASP A 1 162 ? -2.087 -13.488 -5.094 1.00 84.44 162 ASP A O 1
ATOM 1249 N N . LEU A 1 163 ? -2.719 -11.637 -3.973 1.00 80.81 163 LEU A N 1
ATOM 1250 C CA . LEU A 1 163 ? -2.013 -11.959 -2.728 1.00 80.81 163 LEU A CA 1
ATOM 1251 C C . LEU A 1 163 ? -2.327 -13.362 -2.191 1.00 80.81 163 LEU A C 1
ATOM 1253 O O . LEU A 1 163 ? -1.440 -14.033 -1.674 1.00 80.81 163 LEU A O 1
ATOM 1257 N N . ARG A 1 164 ? -3.553 -13.858 -2.356 1.00 82.19 164 ARG A N 1
ATOM 1258 C CA . ARG A 1 164 ? -3.966 -15.192 -1.891 1.00 82.19 164 ARG A CA 1
ATOM 1259 C C . ARG A 1 164 ? -3.278 -16.325 -2.654 1.00 82.19 164 ARG A C 1
ATOM 1261 O O . ARG A 1 164 ? -3.084 -17.397 -2.088 1.00 82.19 164 ARG A O 1
ATOM 1268 N N . SER A 1 165 ? -2.866 -16.071 -3.898 1.00 86.88 165 SER A N 1
ATOM 1269 C CA . SER A 1 165 ? -2.086 -17.009 -4.721 1.00 86.88 165 SER A CA 1
ATOM 1270 C C . SER A 1 165 ? -0.580 -16.966 -4.426 1.00 86.88 165 SER A C 1
ATOM 1272 O O . SER A 1 165 ? 0.183 -17.787 -4.934 1.00 86.88 165 SER A O 1
ATOM 1274 N N . ALA A 1 166 ? -0.129 -16.005 -3.616 1.00 87.06 166 ALA A N 1
ATOM 1275 C CA . ALA A 1 166 ? 1.277 -15.832 -3.298 1.00 87.06 166 ALA A CA 1
ATOM 1276 C C . ALA A 1 166 ? 1.808 -16.956 -2.402 1.00 87.06 166 ALA A C 1
ATOM 1278 O O . ALA A 1 166 ? 1.102 -17.488 -1.5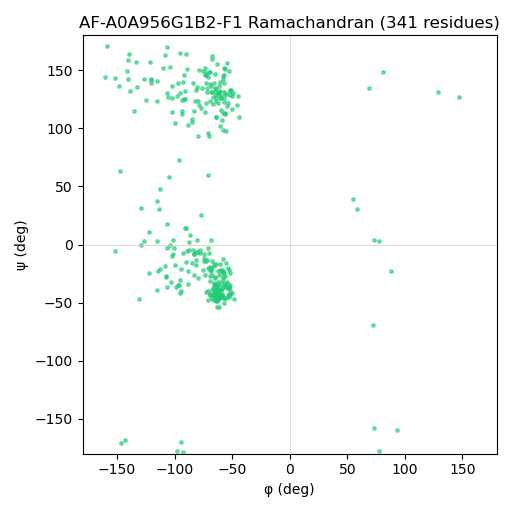37 1.00 87.06 166 ALA A O 1
ATOM 1279 N N . ARG A 1 167 ? 3.096 -17.266 -2.578 1.00 87.88 167 ARG A N 1
ATOM 1280 C CA . ARG A 1 167 ? 3.797 -18.299 -1.816 1.00 87.88 167 ARG A CA 1
ATOM 1281 C C . ARG A 1 167 ? 3.871 -17.909 -0.336 1.00 87.88 167 ARG A C 1
ATOM 1283 O O . ARG A 1 167 ? 4.237 -16.777 -0.013 1.00 87.88 167 ARG A O 1
ATOM 1290 N N . LEU A 1 168 ? 3.577 -18.868 0.542 1.00 91.50 168 LEU A N 1
ATOM 1291 C CA . LEU A 1 168 ? 3.833 -18.743 1.976 1.00 91.50 168 LEU A CA 1
ATOM 1292 C C . LEU A 1 168 ? 5.339 -18.683 2.248 1.00 91.50 168 LEU A C 1
ATOM 1294 O O . LEU A 1 168 ? 6.126 -19.407 1.642 1.00 91.50 168 LEU A O 1
ATOM 1298 N N . HIS A 1 169 ? 5.735 -17.820 3.168 1.00 92.25 169 HIS A N 1
ATOM 1299 C CA . HIS A 1 169 ? 7.125 -17.559 3.501 1.00 92.25 169 HIS A CA 1
ATOM 1300 C C . HIS A 1 169 ? 7.270 -17.380 5.020 1.00 92.25 169 HIS A C 1
ATOM 1302 O O . HIS A 1 169 ? 6.387 -16.766 5.632 1.00 92.25 169 HIS A O 1
ATOM 1308 N N . PRO A 1 170 ? 8.366 -17.860 5.644 1.00 90.94 170 PRO A N 1
ATOM 1309 C CA . PRO A 1 170 ? 8.676 -17.534 7.034 1.00 90.94 170 PRO A CA 1
ATOM 1310 C C . PRO A 1 170 ? 8.673 -16.022 7.274 1.00 90.94 170 PRO A C 1
ATOM 1312 O O . PRO A 1 170 ? 8.988 -15.241 6.367 1.00 90.94 170 PRO A O 1
ATOM 1315 N N . VAL A 1 171 ? 8.324 -15.593 8.488 1.00 88.31 171 VAL A N 1
ATOM 1316 C CA . VAL A 1 171 ? 8.336 -14.163 8.823 1.00 88.31 171 VAL A CA 1
ATOM 1317 C C . VAL A 1 171 ? 9.746 -13.598 8.704 1.00 88.31 171 VAL A C 1
ATOM 1319 O O . VAL A 1 171 ? 10.675 -14.041 9.373 1.00 88.31 171 VAL A O 1
ATOM 1322 N N . VAL A 1 172 ? 9.884 -12.579 7.856 1.00 85.31 172 VAL A N 1
ATOM 1323 C CA . VAL A 1 172 ? 11.104 -11.781 7.739 1.00 85.31 172 VAL A CA 1
ATOM 1324 C C . VAL A 1 172 ? 10.965 -10.572 8.653 1.00 85.31 172 VAL A C 1
ATOM 1326 O O . VAL A 1 172 ? 10.106 -9.714 8.431 1.00 85.31 172 VAL A O 1
ATOM 1329 N N . HIS A 1 173 ? 11.810 -10.502 9.679 1.00 83.44 173 HIS A N 1
ATOM 1330 C CA . HIS A 1 173 ? 11.825 -9.374 10.604 1.00 83.44 173 HIS A CA 1
ATOM 1331 C C . HIS A 1 173 ? 12.658 -8.218 10.052 1.00 83.44 173 HIS A C 1
ATOM 1333 O O . HIS A 1 173 ? 13.742 -8.401 9.498 1.00 83.44 173 HIS A O 1
ATOM 1339 N N . ARG A 1 174 ? 12.155 -7.002 10.242 1.00 79.69 174 ARG A N 1
ATOM 1340 C CA . ARG A 1 174 ? 12.866 -5.745 9.974 1.00 79.69 174 ARG A CA 1
ATOM 1341 C C . ARG A 1 174 ? 13.334 -5.127 11.281 1.00 79.69 174 ARG A C 1
ATOM 1343 O O . ARG A 1 174 ? 12.651 -5.269 12.291 1.00 79.69 174 ARG A O 1
ATOM 1350 N N . CYS A 1 175 ? 14.410 -4.339 11.261 1.00 81.25 175 CYS A N 1
ATOM 1351 C CA . CYS A 1 175 ? 14.888 -3.644 12.468 1.00 81.25 175 CYS A CA 1
ATOM 1352 C C . CYS A 1 175 ? 13.776 -2.833 13.157 1.00 81.25 175 CYS A C 1
ATOM 1354 O O . CYS A 1 175 ? 13.633 -2.853 14.378 1.00 81.25 175 CYS A O 1
ATOM 1356 N N . ARG A 1 176 ? 12.924 -2.167 12.367 1.00 79.12 176 ARG A N 1
ATOM 1357 C CA . ARG A 1 176 ? 11.784 -1.384 12.874 1.00 79.12 176 ARG A CA 1
ATOM 1358 C C . ARG A 1 176 ? 10.707 -2.206 13.591 1.00 79.12 176 ARG A C 1
ATOM 1360 O O . ARG A 1 176 ? 9.878 -1.601 14.257 1.00 79.12 176 ARG A O 1
ATOM 1367 N N . ASP A 1 177 ? 10.676 -3.527 13.417 1.00 81.31 177 ASP A N 1
ATOM 1368 C CA . ASP A 1 177 ? 9.667 -4.379 14.051 1.00 81.31 177 ASP A CA 1
ATOM 1369 C C . ASP A 1 177 ? 9.871 -4.459 15.570 1.00 81.31 177 ASP A C 1
ATOM 1371 O O . ASP A 1 177 ? 8.894 -4.599 16.298 1.00 81.31 177 ASP A O 1
ATOM 1375 N N . CYS A 1 178 ? 11.113 -4.280 16.038 1.00 84.00 178 CYS A N 1
ATOM 1376 C CA . CYS A 1 178 ? 11.460 -4.227 17.463 1.00 84.00 178 CYS A CA 1
ATOM 1377 C C . CYS A 1 178 ? 11.993 -2.849 17.901 1.00 84.00 178 CYS A C 1
ATOM 1379 O O . CYS A 1 178 ? 11.926 -2.500 19.074 1.00 84.00 178 CYS A O 1
ATOM 1381 N N . HIS A 1 179 ? 12.524 -2.042 16.974 1.00 84.44 179 HIS A N 1
ATOM 1382 C CA . HIS A 1 179 ? 13.205 -0.774 17.276 1.00 84.44 179 HIS A CA 1
ATOM 1383 C C . HIS A 1 179 ? 12.472 0.474 16.764 1.00 84.44 179 HIS A C 1
ATOM 1385 O O . HIS A 1 179 ? 13.121 1.469 16.412 1.00 84.44 179 HIS A O 1
ATOM 1391 N N . ALA A 1 180 ? 11.139 0.431 16.684 1.00 77.50 180 ALA A N 1
ATOM 1392 C CA . ALA A 1 180 ? 10.313 1.535 16.195 1.00 77.50 180 ALA A CA 1
ATOM 1393 C C . ALA A 1 180 ? 10.678 2.879 16.863 1.00 77.50 180 ALA A C 1
ATOM 1395 O O . ALA A 1 180 ? 10.799 2.969 18.080 1.00 77.50 180 ALA A O 1
ATOM 1396 N N . GLY A 1 181 ? 10.888 3.926 16.055 1.00 71.94 181 GLY A N 1
ATOM 1397 C CA . GLY A 1 181 ? 11.173 5.284 16.544 1.00 71.94 181 GLY A CA 1
ATOM 1398 C C . GLY A 1 181 ? 12.604 5.547 17.035 1.00 71.94 181 GLY A C 1
ATOM 1399 O O . GLY A 1 181 ? 12.891 6.656 17.471 1.00 71.94 181 GLY A O 1
ATOM 1400 N N . SER A 1 182 ? 13.523 4.579 16.944 1.00 77.25 182 SER A N 1
ATOM 1401 C CA . SER A 1 182 ? 14.919 4.750 17.382 1.00 77.25 182 SER A CA 1
ATOM 1402 C C . SER A 1 182 ? 15.912 4.825 16.214 1.00 77.25 182 SER A C 1
ATOM 1404 O O . SER A 1 182 ? 15.631 4.352 15.109 1.00 77.25 182 SER A O 1
ATOM 1406 N N . LYS A 1 183 ? 17.133 5.325 16.469 1.00 75.31 183 LYS A N 1
ATOM 1407 C CA . LYS A 1 183 ? 18.249 5.281 15.497 1.00 75.31 183 LYS A CA 1
ATOM 1408 C C . LYS A 1 183 ? 18.593 3.849 15.044 1.00 75.31 183 LYS A C 1
ATOM 1410 O O . LYS A 1 183 ? 19.102 3.669 13.946 1.00 75.31 183 LYS A O 1
ATOM 1415 N N . ARG A 1 184 ? 18.261 2.833 15.853 1.00 78.00 184 ARG A N 1
ATOM 1416 C CA . ARG A 1 184 ? 18.464 1.401 15.553 1.00 78.00 184 ARG A CA 1
ATOM 1417 C C . ARG A 1 184 ? 17.425 0.824 14.583 1.00 78.00 184 ARG A C 1
ATOM 1419 O O . ARG A 1 184 ? 17.535 -0.329 14.189 1.00 78.00 184 ARG A O 1
ATOM 1426 N N . SER A 1 185 ? 16.416 1.603 14.183 1.00 76.12 185 SER A N 1
ATOM 1427 C CA . SER A 1 185 ? 15.459 1.201 13.140 1.00 76.12 185 SER A CA 1
ATOM 1428 C C . SER A 1 185 ? 16.060 1.203 11.728 1.00 76.12 185 SER A C 1
ATOM 1430 O O . SER A 1 185 ? 15.452 0.650 10.807 1.00 76.12 185 SER A O 1
ATOM 1432 N N . ALA A 1 186 ? 17.240 1.809 11.551 1.00 76.31 186 ALA A N 1
ATOM 1433 C CA . ALA A 1 186 ? 17.973 1.788 10.296 1.00 76.31 186 ALA A CA 1
ATOM 1434 C C . ALA A 1 186 ? 18.577 0.398 10.047 1.00 76.31 186 ALA A C 1
ATOM 1436 O O . ALA A 1 186 ? 19.393 -0.098 10.813 1.00 76.31 186 ALA A O 1
ATOM 1437 N N . GLU A 1 187 ? 18.210 -0.216 8.924 1.00 70.94 187 GLU A N 1
ATOM 1438 C CA . GLU A 1 187 ? 18.660 -1.568 8.541 1.00 70.94 187 GLU A CA 1
ATOM 1439 C C . GLU A 1 187 ? 20.163 -1.631 8.213 1.00 70.94 187 GLU A C 1
ATOM 1441 O O . GLU A 1 187 ? 20.735 -2.708 8.104 1.00 70.94 187 GLU A O 1
ATOM 1446 N N . THR A 1 188 ? 20.807 -0.475 8.028 1.00 74.06 188 THR A N 1
ATOM 1447 C CA . THR A 1 188 ? 22.257 -0.353 7.817 1.00 74.06 188 THR A CA 1
ATOM 1448 C C . THR A 1 188 ? 23.044 -0.358 9.127 1.00 74.06 188 THR A C 1
ATOM 1450 O O . THR A 1 188 ? 24.272 -0.359 9.102 1.00 74.06 188 THR A O 1
ATOM 1453 N N . THR A 1 189 ? 22.369 -0.298 10.276 1.00 80.81 189 THR A N 1
ATOM 1454 C CA . THR A 1 189 ? 23.022 -0.303 11.584 1.00 80.81 189 THR A CA 1
ATOM 1455 C C . THR A 1 189 ? 23.577 -1.693 11.888 1.00 80.81 189 THR A C 1
ATOM 1457 O O . THR A 1 189 ? 22.876 -2.697 11.766 1.00 80.81 189 THR A O 1
ATOM 1460 N N . LYS A 1 190 ? 24.844 -1.756 12.320 1.00 84.25 190 LYS A N 1
ATOM 1461 C CA . LYS A 1 190 ? 25.470 -3.005 12.767 1.00 84.25 190 LYS A CA 1
ATOM 1462 C C . LYS A 1 190 ? 24.723 -3.539 13.994 1.00 84.25 190 LYS A C 1
ATOM 1464 O O . LYS A 1 190 ? 24.499 -2.801 14.954 1.00 84.25 190 LYS A O 1
ATOM 1469 N N . LYS A 1 191 ? 24.343 -4.818 13.955 1.00 87.00 191 LYS A N 1
ATOM 1470 C CA . LYS A 1 191 ? 23.724 -5.502 15.098 1.00 87.00 191 LYS A CA 1
ATOM 1471 C C . LYS A 1 191 ? 24.750 -5.585 16.245 1.00 87.00 191 LYS A C 1
ATOM 1473 O O . LYS A 1 191 ? 25.891 -5.961 15.968 1.00 87.00 191 LYS A O 1
ATOM 1478 N N . PRO A 1 192 ? 24.389 -5.206 17.485 1.00 87.75 192 PRO A N 1
ATOM 1479 C CA . PRO A 1 192 ? 25.284 -5.333 18.630 1.00 87.75 192 PRO A CA 1
ATOM 1480 C C . PRO A 1 192 ? 25.528 -6.806 18.978 1.00 87.75 192 PRO A C 1
ATOM 1482 O O . PRO A 1 192 ? 24.767 -7.688 18.571 1.00 87.75 192 PRO A O 1
ATOM 1485 N N . GLU A 1 193 ? 26.589 -7.058 19.737 1.00 91.25 193 GLU A N 1
ATOM 1486 C CA . GLU A 1 193 ? 26.892 -8.386 20.267 1.00 91.25 193 GLU A CA 1
ATOM 1487 C C . GLU A 1 193 ? 25.752 -8.883 21.173 1.00 91.25 193 GLU A C 1
ATOM 1489 O O . GLU A 1 193 ? 25.124 -8.094 21.879 1.00 91.25 193 GLU A O 1
ATOM 1494 N N . GLY A 1 194 ? 25.412 -10.173 21.087 1.00 86.38 194 GLY A N 1
ATOM 1495 C CA . GLY A 1 194 ? 24.289 -10.763 21.830 1.00 86.38 194 GLY A CA 1
ATOM 1496 C C . GLY A 1 194 ? 22.885 -10.394 21.324 1.00 86.38 194 GLY A C 1
ATOM 1497 O O . GLY A 1 194 ? 21.895 -10.807 21.924 1.00 86.38 194 GLY A O 1
ATOM 1498 N N . HIS A 1 195 ? 22.754 -9.643 20.221 1.00 89.31 195 HIS A N 1
ATOM 1499 C CA . HIS A 1 195 ? 21.444 -9.379 19.617 1.00 89.31 195 HIS A CA 1
ATOM 1500 C C . HIS A 1 195 ? 20.775 -10.694 19.166 1.00 89.31 195 HIS A C 1
ATOM 1502 O O . HIS A 1 195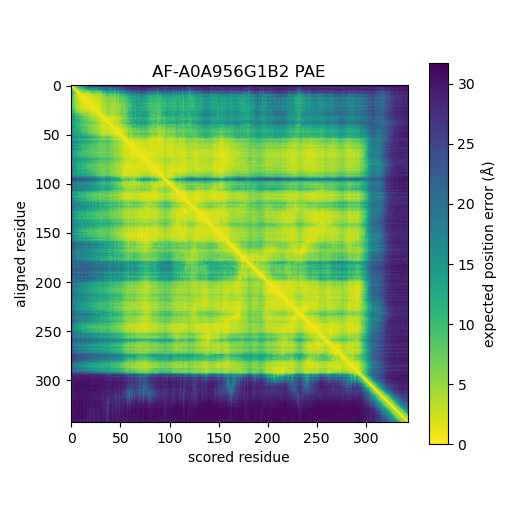 ? 21.433 -11.504 18.506 1.00 89.31 195 HIS A O 1
ATOM 1508 N N . PRO A 1 196 ? 19.466 -10.900 19.423 1.00 85.44 196 PRO A N 1
ATOM 1509 C CA . PRO A 1 196 ? 18.775 -12.123 19.026 1.00 85.44 196 PRO A CA 1
ATOM 1510 C C . PRO A 1 196 ? 18.866 -12.363 17.516 1.00 85.44 196 PRO A C 1
ATOM 1512 O O . PRO A 1 196 ? 18.799 -11.426 16.707 1.00 85.44 196 PRO A O 1
ATOM 1515 N N . ALA A 1 197 ? 19.002 -13.630 17.125 1.00 82.00 197 ALA A N 1
ATOM 1516 C CA . ALA A 1 197 ? 18.938 -14.009 15.723 1.00 82.00 197 ALA A CA 1
ATOM 1517 C C . ALA A 1 197 ? 17.554 -13.648 15.163 1.00 82.00 197 ALA A C 1
ATOM 1519 O O . ALA A 1 197 ? 16.522 -13.947 15.759 1.00 82.00 197 ALA A O 1
ATOM 1520 N N . ILE A 1 198 ? 17.540 -12.987 14.010 1.00 81.81 198 ILE A N 1
ATOM 1521 C CA . ILE A 1 198 ? 16.318 -12.667 13.275 1.00 81.81 198 ILE A CA 1
ATOM 1522 C C . ILE A 1 198 ? 16.420 -13.315 11.906 1.00 81.81 198 ILE A C 1
ATOM 1524 O O . ILE A 1 198 ? 17.486 -13.258 11.300 1.00 81.81 198 ILE A O 1
ATOM 1528 N N . PHE A 1 199 ? 15.334 -13.894 11.398 1.00 83.38 199 PHE A N 1
ATOM 1529 C CA . PHE A 1 199 ? 15.324 -14.437 10.042 1.00 83.38 199 PHE A CA 1
ATOM 1530 C C . PHE A 1 199 ? 15.518 -13.316 9.014 1.00 83.38 199 PHE A C 1
ATOM 1532 O O . PHE A 1 199 ? 14.637 -12.478 8.803 1.00 83.38 199 PHE A O 1
ATOM 1539 N N . SER A 1 200 ? 16.684 -13.314 8.371 1.00 83.56 200 SER A N 1
ATOM 1540 C CA . SER A 1 200 ? 16.982 -12.546 7.161 1.00 83.56 200 SER A CA 1
ATOM 1541 C C . SER A 1 200 ? 17.064 -13.440 5.922 1.00 83.56 200 SER A C 1
ATOM 1543 O O . SER A 1 200 ? 17.021 -14.668 5.987 1.00 83.56 200 SER A O 1
ATOM 1545 N N . CYS A 1 201 ? 17.129 -12.807 4.753 1.00 88.69 201 CYS A N 1
ATOM 1546 C CA . CYS A 1 201 ? 17.037 -13.506 3.473 1.00 88.69 201 CYS A CA 1
ATOM 1547 C C . CYS A 1 201 ? 18.231 -14.445 3.235 1.00 88.69 201 CYS A C 1
ATOM 1549 O O . CYS A 1 201 ? 18.073 -15.505 2.644 1.00 88.69 201 CYS A O 1
ATOM 1551 N N . ASP A 1 202 ? 19.422 -14.071 3.695 1.00 88.88 202 ASP A N 1
ATOM 1552 C CA . ASP A 1 202 ? 20.682 -14.788 3.487 1.00 88.88 202 ASP A CA 1
ATOM 1553 C C . ASP A 1 202 ? 20.789 -16.103 4.263 1.00 88.88 202 ASP A C 1
ATOM 1555 O O . ASP A 1 202 ? 21.546 -16.970 3.836 1.00 88.88 202 ASP A O 1
ATOM 1559 N N . TYR A 1 203 ? 20.001 -16.300 5.326 1.00 89.44 203 TYR A N 1
ATOM 1560 C CA . TYR A 1 203 ? 19.959 -17.587 6.029 1.00 89.44 203 TYR A CA 1
ATOM 1561 C C . TYR A 1 203 ? 19.529 -18.731 5.100 1.00 89.44 203 TYR A C 1
ATOM 1563 O O . TYR A 1 203 ? 20.102 -19.813 5.159 1.00 89.44 203 TYR A O 1
ATOM 1571 N N . CYS A 1 204 ? 18.559 -18.486 4.211 1.00 90.81 204 CYS A N 1
ATOM 1572 C CA . CYS A 1 204 ? 18.071 -19.489 3.255 1.00 90.81 204 CYS A CA 1
ATOM 1573 C C . CYS A 1 204 ? 18.526 -19.215 1.812 1.00 90.81 204 CYS A C 1
ATOM 1575 O O . CYS A 1 204 ? 18.677 -20.140 1.019 1.00 90.81 204 CYS A O 1
ATOM 1577 N N . HIS A 1 205 ? 18.763 -17.952 1.453 1.00 92.06 205 HIS A N 1
ATOM 1578 C CA . HIS A 1 205 ? 19.092 -17.514 0.094 1.00 92.06 205 HIS A CA 1
ATOM 1579 C C . HIS A 1 205 ? 20.505 -16.924 -0.008 1.00 92.06 205 HIS A C 1
ATOM 1581 O O . HIS A 1 205 ? 20.728 -15.966 -0.749 1.00 92.06 205 HIS A O 1
ATOM 1587 N N . LYS A 1 206 ? 21.477 -17.485 0.725 1.00 93.31 206 LYS A N 1
ATOM 1588 C CA . LYS A 1 206 ? 22.861 -16.981 0.810 1.00 93.31 206 LYS A CA 1
ATOM 1589 C C . LYS A 1 206 ? 23.490 -16.677 -0.554 1.00 93.31 206 LYS A C 1
ATOM 1591 O O . LYS A 1 206 ? 24.077 -15.612 -0.732 1.00 93.31 206 LYS A O 1
ATOM 1596 N N . SER A 1 207 ? 23.355 -17.593 -1.517 1.00 93.31 207 SER A N 1
ATOM 1597 C CA . SER A 1 207 ? 23.897 -17.432 -2.874 1.00 93.31 207 SER A CA 1
ATOM 1598 C C . SER A 1 207 ? 23.254 -16.259 -3.614 1.00 93.31 207 SER A C 1
ATOM 1600 O O . SER A 1 207 ? 23.968 -15.408 -4.138 1.00 93.31 207 SER A O 1
ATOM 1602 N N . ILE A 1 208 ? 21.923 -16.161 -3.574 1.00 92.81 208 ILE A N 1
ATOM 1603 C CA . ILE A 1 208 ? 21.156 -15.082 -4.211 1.00 92.81 208 ILE A CA 1
ATOM 1604 C C . ILE A 1 208 ? 21.506 -13.730 -3.584 1.00 92.81 208 ILE A C 1
ATOM 1606 O O . ILE A 1 208 ? 21.693 -12.753 -4.302 1.00 92.81 208 ILE A O 1
ATOM 1610 N N . VAL A 1 209 ? 21.618 -13.656 -2.253 1.00 92.56 209 VAL A N 1
ATOM 1611 C CA . VAL A 1 209 ? 21.967 -12.407 -1.558 1.00 92.56 209 VAL A CA 1
ATOM 1612 C C . VAL A 1 209 ? 23.390 -11.965 -1.904 1.00 92.56 209 VAL A C 1
ATOM 1614 O O . VAL A 1 209 ? 23.608 -10.787 -2.191 1.00 92.56 209 VAL A O 1
ATOM 1617 N N . LYS A 1 210 ? 24.351 -12.900 -1.931 1.00 93.06 210 LYS A N 1
ATOM 1618 C CA . LYS A 1 210 ? 25.737 -12.613 -2.332 1.00 93.06 210 LYS A CA 1
ATOM 1619 C C . LYS A 1 210 ? 25.817 -12.142 -3.786 1.00 93.06 210 LYS A C 1
ATOM 1621 O O . LYS A 1 210 ? 26.564 -11.213 -4.077 1.00 93.06 210 LYS A O 1
ATOM 1626 N N . ASP A 1 211 ? 25.040 -12.753 -4.676 1.00 93.25 211 ASP A N 1
ATOM 1627 C CA . ASP A 1 211 ? 24.940 -12.335 -6.072 1.00 93.25 211 ASP A CA 1
ATOM 1628 C C . ASP A 1 211 ? 24.353 -10.921 -6.190 1.00 93.25 211 ASP A C 1
ATOM 1630 O O . ASP A 1 211 ? 24.998 -10.031 -6.740 1.00 93.25 211 ASP A O 1
ATOM 1634 N N . PHE A 1 212 ? 23.181 -10.683 -5.590 1.00 92.88 212 PHE A N 1
ATOM 1635 C CA . PHE A 1 212 ? 22.465 -9.404 -5.637 1.00 92.88 212 PHE A CA 1
ATOM 1636 C C . PHE A 1 212 ? 23.309 -8.226 -5.129 1.00 92.88 212 PHE A C 1
ATOM 1638 O O . PHE A 1 212 ? 23.224 -7.123 -5.672 1.00 92.88 212 PHE A O 1
ATOM 1645 N N . ALA A 1 213 ? 24.171 -8.450 -4.131 1.00 92.44 213 ALA A N 1
ATOM 1646 C CA . ALA A 1 213 ? 25.075 -7.432 -3.595 1.00 92.44 213 ALA A CA 1
ATOM 1647 C C . ALA A 1 213 ? 26.035 -6.839 -4.648 1.00 92.44 213 ALA A C 1
ATOM 1649 O O . ALA A 1 213 ? 26.501 -5.709 -4.486 1.00 92.44 213 ALA A O 1
ATOM 1650 N N . ASN A 1 214 ? 26.287 -7.557 -5.746 1.00 93.19 214 ASN A N 1
ATOM 1651 C CA . ASN A 1 214 ? 27.158 -7.124 -6.839 1.00 93.19 214 ASN A CA 1
ATOM 1652 C C . ASN A 1 214 ? 26.389 -6.602 -8.065 1.00 93.19 214 ASN A C 1
ATOM 1654 O O . ASN A 1 214 ? 27.000 -6.260 -9.074 1.00 93.19 214 ASN A O 1
ATOM 1658 N N . ARG A 1 215 ? 25.056 -6.510 -7.992 1.00 93.00 215 ARG A N 1
ATOM 1659 C CA . ARG A 1 215 ? 24.187 -6.139 -9.119 1.00 93.00 215 ARG A CA 1
ATOM 1660 C C . ARG A 1 215 ? 23.854 -4.646 -9.119 1.00 93.00 215 ARG A C 1
ATOM 1662 O O . ARG A 1 215 ? 23.995 -3.953 -8.108 1.00 93.00 215 ARG A O 1
ATOM 1669 N N . THR A 1 216 ? 23.348 -4.143 -10.245 1.00 92.31 216 THR A N 1
ATOM 1670 C CA . THR A 1 216 ? 22.963 -2.729 -10.425 1.00 92.31 216 THR A CA 1
ATOM 1671 C C . THR A 1 216 ? 21.945 -2.272 -9.374 1.00 92.31 216 THR A C 1
ATOM 1673 O O . THR A 1 216 ? 22.018 -1.152 -8.867 1.00 92.31 216 THR A O 1
ATOM 1676 N N . HIS A 1 217 ? 21.035 -3.168 -8.977 1.00 91.69 217 HIS A N 1
ATOM 1677 C CA . HIS A 1 217 ? 19.978 -2.889 -8.004 1.00 91.69 217 HIS A CA 1
ATOM 1678 C C . HIS A 1 217 ? 20.380 -3.078 -6.534 1.00 91.69 217 HIS A C 1
ATOM 1680 O O . HIS A 1 217 ? 19.523 -2.930 -5.668 1.00 91.69 217 HIS A O 1
ATOM 1686 N N . LYS A 1 218 ? 21.661 -3.310 -6.206 1.00 91.25 218 LYS A N 1
ATOM 1687 C CA . LYS A 1 218 ? 22.130 -3.597 -4.830 1.00 91.25 218 LYS A CA 1
ATOM 1688 C C . LYS A 1 218 ? 21.715 -2.589 -3.749 1.00 91.25 218 LYS A C 1
ATOM 1690 O O . LYS A 1 218 ? 21.722 -2.909 -2.566 1.00 91.25 218 LYS A O 1
ATOM 1695 N N . LYS A 1 219 ? 21.377 -1.352 -4.136 1.00 87.88 219 LYS A N 1
ATOM 1696 C CA . LYS A 1 219 ? 20.910 -0.289 -3.224 1.00 87.88 219 LYS A CA 1
ATOM 1697 C C . LYS A 1 219 ? 19.420 -0.395 -2.867 1.00 87.88 219 LYS A C 1
ATOM 1699 O O . LYS A 1 219 ? 18.961 0.302 -1.965 1.00 87.88 219 LYS A O 1
ATOM 1704 N N . VAL A 1 220 ? 18.662 -1.220 -3.582 1.00 88.88 220 VAL A N 1
ATOM 1705 C CA . VAL A 1 220 ? 17.238 -1.469 -3.353 1.00 88.88 220 VAL A CA 1
ATOM 1706 C C . VAL A 1 220 ? 17.089 -2.673 -2.424 1.00 88.88 220 VAL A C 1
ATOM 1708 O O . VAL A 1 220 ? 17.883 -3.609 -2.463 1.00 88.88 220 VAL A O 1
ATOM 1711 N N . ARG A 1 221 ? 16.071 -2.663 -1.558 1.00 88.12 221 ARG A N 1
ATOM 1712 C CA . ARG A 1 221 ? 15.808 -3.800 -0.669 1.00 88.12 221 ARG A CA 1
ATOM 1713 C C . ARG A 1 221 ? 15.229 -4.962 -1.472 1.00 88.12 221 ARG A C 1
ATOM 1715 O O . ARG A 1 221 ? 14.392 -4.744 -2.341 1.00 88.12 221 ARG A O 1
ATOM 1722 N N . CYS A 1 222 ? 15.553 -6.198 -1.086 1.00 89.56 222 CYS A N 1
ATOM 1723 C CA . CYS A 1 222 ? 14.905 -7.390 -1.651 1.00 89.56 222 CYS A CA 1
ATOM 1724 C C . CYS A 1 222 ? 13.373 -7.272 -1.573 1.00 89.56 222 CYS A C 1
ATOM 1726 O O . CYS A 1 222 ? 12.680 -7.522 -2.552 1.00 89.56 222 CYS A O 1
ATOM 1728 N N . THR A 1 223 ? 12.855 -6.781 -0.440 1.00 89.31 223 THR A N 1
ATOM 1729 C CA . THR A 1 223 ? 11.417 -6.597 -0.192 1.00 89.31 223 THR A CA 1
ATOM 1730 C C . THR A 1 223 ? 10.756 -5.466 -0.976 1.00 89.31 223 THR A C 1
ATOM 1732 O O . THR A 1 223 ? 9.548 -5.278 -0.860 1.00 89.31 223 THR A O 1
ATOM 1735 N N . THR A 1 224 ? 11.516 -4.706 -1.766 1.00 89.06 224 THR A N 1
ATOM 1736 C CA . THR A 1 224 ? 10.935 -3.770 -2.727 1.00 89.06 224 THR A CA 1
ATOM 1737 C C . THR A 1 224 ? 10.298 -4.540 -3.879 1.00 89.06 224 THR A C 1
ATOM 1739 O O . THR A 1 224 ? 9.149 -4.270 -4.185 1.00 89.06 224 THR A O 1
ATOM 1742 N N . CYS A 1 225 ? 10.994 -5.524 -4.459 1.00 89.62 225 CYS A N 1
ATOM 1743 C CA . CYS A 1 225 ? 10.466 -6.331 -5.570 1.00 89.62 225 CYS A CA 1
ATOM 1744 C C . CYS A 1 225 ? 9.830 -7.649 -5.091 1.00 89.62 225 CYS A C 1
ATOM 1746 O O . CYS A 1 225 ? 8.902 -8.157 -5.711 1.00 89.62 225 CYS A O 1
ATOM 1748 N N . HIS A 1 226 ? 10.332 -8.204 -3.984 1.00 91.50 226 HIS A N 1
ATOM 1749 C CA . HIS A 1 226 ? 9.781 -9.372 -3.297 1.00 91.50 226 HIS A CA 1
ATOM 1750 C C . HIS A 1 226 ? 8.877 -8.912 -2.148 1.00 91.50 226 HIS A C 1
ATOM 1752 O O . HIS A 1 226 ? 9.243 -8.961 -0.972 1.00 91.50 226 HIS A O 1
ATOM 1758 N N . ILE A 1 227 ? 7.714 -8.390 -2.509 1.00 89.94 227 ILE A N 1
ATOM 1759 C CA . ILE A 1 227 ? 6.766 -7.723 -1.626 1.00 89.94 227 ILE A CA 1
ATOM 1760 C C . ILE A 1 227 ? 6.245 -8.724 -0.590 1.00 89.94 227 ILE A C 1
ATOM 1762 O O . ILE A 1 227 ? 5.509 -9.656 -0.917 1.00 89.94 227 ILE A O 1
ATOM 1766 N N . PHE A 1 228 ? 6.655 -8.535 0.664 1.00 89.44 228 PHE A N 1
ATOM 1767 C CA . PHE A 1 228 ? 6.284 -9.397 1.782 1.00 89.44 228 PHE A CA 1
ATOM 1768 C C . PHE A 1 228 ? 5.118 -8.801 2.576 1.00 89.44 228 PHE A C 1
ATOM 1770 O O . PHE A 1 228 ? 5.197 -7.668 3.057 1.00 89.44 228 PHE A O 1
ATOM 1777 N N . PHE A 1 229 ? 4.075 -9.602 2.770 1.00 87.69 229 PHE A N 1
ATOM 1778 C CA . PHE A 1 229 ? 2.913 -9.307 3.597 1.00 87.69 229 PHE A CA 1
ATOM 1779 C C . PHE A 1 229 ? 2.877 -10.283 4.765 1.00 87.69 229 PHE A C 1
ATOM 1781 O O . PHE A 1 229 ? 2.884 -11.496 4.575 1.00 87.69 229 PHE A O 1
ATOM 1788 N N . ARG A 1 230 ? 2.864 -9.766 5.992 1.00 87.69 230 ARG A N 1
ATOM 1789 C CA . ARG A 1 230 ? 2.778 -10.607 7.187 1.00 87.69 230 ARG A CA 1
ATOM 1790 C C . ARG A 1 230 ? 1.325 -11.028 7.414 1.00 87.69 230 ARG A C 1
ATOM 1792 O O . ARG A 1 230 ? 0.482 -10.156 7.602 1.00 87.69 230 ARG A O 1
ATOM 1799 N N . ASP A 1 231 ? 1.083 -12.335 7.480 1.00 85.50 231 ASP A N 1
ATOM 1800 C CA . ASP A 1 231 ? -0.246 -12.909 7.743 1.00 85.50 231 ASP A CA 1
ATOM 1801 C C . ASP A 1 231 ? -0.416 -13.276 9.227 1.00 85.50 231 ASP A C 1
ATOM 1803 O O . ASP A 1 231 ? -1.499 -13.144 9.788 1.00 85.50 231 ASP A O 1
ATOM 1807 N N . SER A 1 232 ? 0.655 -13.728 9.887 1.00 87.38 232 SER A N 1
ATOM 1808 C CA . SER A 1 232 ? 0.624 -14.193 11.279 1.00 87.38 232 SER A CA 1
ATOM 1809 C C . SER A 1 232 ? 1.927 -13.884 12.026 1.00 87.38 232 SER A C 1
ATOM 1811 O O . SER A 1 232 ? 2.795 -13.153 11.542 1.00 87.38 232 SER A O 1
ATOM 1813 N N . ALA A 1 233 ? 2.080 -14.421 13.239 1.00 85.31 233 ALA A N 1
ATOM 1814 C CA . ALA A 1 233 ? 3.326 -14.326 13.995 1.00 85.31 233 ALA A CA 1
ATOM 1815 C C . ALA A 1 233 ? 4.486 -15.131 13.384 1.00 85.31 233 ALA A C 1
ATOM 1817 O O . ALA A 1 233 ? 5.634 -14.766 13.615 1.00 85.31 233 ALA A O 1
ATOM 1818 N N . PHE A 1 234 ? 4.195 -16.153 12.572 1.00 88.12 234 PHE A N 1
ATOM 1819 C CA . PHE A 1 234 ? 5.193 -17.131 12.114 1.00 88.12 234 PHE A CA 1
ATOM 1820 C C . PHE A 1 234 ? 5.324 -17.212 10.590 1.00 88.12 234 PHE A C 1
ATOM 1822 O O . PHE A 1 234 ? 6.386 -17.561 10.077 1.00 88.12 234 PHE A O 1
ATOM 1829 N N . ALA A 1 235 ? 4.274 -16.833 9.857 1.00 91.00 235 ALA A N 1
ATOM 1830 C CA . ALA A 1 235 ? 4.262 -16.850 8.400 1.00 91.00 235 ALA A CA 1
ATOM 1831 C C . ALA A 1 235 ? 3.708 -15.555 7.790 1.00 91.00 235 ALA A C 1
ATOM 1833 O O . ALA A 1 235 ? 2.920 -14.819 8.395 1.00 91.00 235 ALA A O 1
ATOM 1834 N N . GLY A 1 236 ? 4.106 -15.310 6.550 1.00 90.94 236 GLY A N 1
ATOM 1835 C CA . GLY A 1 236 ? 3.511 -14.329 5.659 1.00 90.94 236 GLY A CA 1
ATOM 1836 C C . GLY A 1 236 ? 3.498 -14.835 4.225 1.00 90.94 236 GLY A C 1
ATOM 1837 O O . GLY A 1 236 ? 3.768 -16.005 3.957 1.00 90.94 236 GLY A O 1
ATOM 1838 N N . ARG A 1 237 ? 3.197 -13.937 3.298 1.00 91.00 237 ARG A N 1
ATOM 1839 C CA . ARG A 1 237 ? 3.169 -14.189 1.861 1.00 91.00 237 ARG A CA 1
ATOM 1840 C C . ARG A 1 237 ? 4.139 -13.275 1.156 1.00 91.00 237 ARG A C 1
ATOM 1842 O O . ARG A 1 237 ? 4.268 -12.110 1.523 1.00 91.00 237 ARG A O 1
ATOM 1849 N N . ILE A 1 238 ? 4.808 -13.798 0.138 1.00 91.19 238 ILE A N 1
ATOM 1850 C CA . ILE A 1 238 ? 5.750 -13.018 -0.656 1.00 91.19 238 ILE A CA 1
ATOM 1851 C C . ILE A 1 238 ? 5.391 -13.087 -2.136 1.00 91.19 238 ILE A C 1
ATOM 1853 O O . ILE A 1 238 ? 5.268 -14.167 -2.717 1.00 91.19 238 ILE A O 1
ATOM 1857 N N . ILE A 1 239 ? 5.213 -11.916 -2.741 1.00 90.38 239 ILE A N 1
ATOM 1858 C CA . ILE A 1 239 ? 5.005 -11.766 -4.180 1.00 90.38 239 ILE A CA 1
ATOM 1859 C C . ILE A 1 239 ? 6.284 -11.215 -4.776 1.00 90.38 239 ILE A C 1
ATOM 1861 O O . ILE A 1 239 ? 6.781 -10.184 -4.339 1.00 90.38 239 ILE A O 1
ATOM 1865 N N . ARG A 1 240 ? 6.808 -11.887 -5.798 1.00 90.75 240 ARG A N 1
ATOM 1866 C CA . ARG A 1 240 ? 7.779 -11.260 -6.689 1.00 90.75 240 ARG A CA 1
ATOM 1867 C C . ARG A 1 240 ? 6.997 -10.583 -7.798 1.00 90.75 240 ARG A C 1
ATOM 1869 O O . ARG A 1 240 ? 6.529 -11.282 -8.695 1.00 90.75 240 ARG A O 1
ATOM 1876 N N . ASP A 1 241 ? 6.861 -9.270 -7.707 1.00 89.44 241 ASP A N 1
ATOM 1877 C CA . ASP A 1 241 ? 6.120 -8.528 -8.713 1.00 89.44 241 ASP A CA 1
ATOM 1878 C C . ASP A 1 241 ? 6.954 -8.382 -9.984 1.00 89.44 241 ASP A C 1
ATOM 1880 O O . ASP A 1 241 ? 8.162 -8.122 -9.942 1.00 89.44 241 ASP A O 1
ATOM 1884 N N . THR A 1 242 ? 6.309 -8.623 -11.117 1.00 89.06 242 THR A N 1
ATOM 1885 C CA . THR A 1 242 ? 6.937 -8.576 -12.437 1.00 89.06 242 THR A CA 1
ATOM 1886 C C . THR A 1 242 ? 6.196 -7.664 -13.405 1.00 89.06 242 THR A C 1
ATOM 1888 O O . THR A 1 242 ? 6.616 -7.544 -14.555 1.00 89.06 242 THR A O 1
ATOM 1891 N N . ASP A 1 243 ? 5.139 -6.981 -12.954 1.00 91.50 243 ASP A N 1
ATOM 1892 C CA . ASP A 1 243 ? 4.404 -6.031 -13.781 1.00 91.50 243 ASP A CA 1
ATOM 1893 C C . ASP A 1 243 ? 5.310 -4.841 -14.172 1.00 91.50 243 ASP A C 1
ATOM 1895 O O . ASP A 1 243 ? 5.918 -4.204 -13.305 1.00 91.50 243 ASP A O 1
ATOM 1899 N N . PRO A 1 244 ? 5.414 -4.478 -15.465 1.00 91.62 244 PRO A N 1
ATOM 1900 C CA . PRO A 1 244 ? 6.201 -3.321 -15.887 1.00 91.62 244 PRO A CA 1
ATOM 1901 C C . PRO A 1 244 ? 5.804 -2.020 -15.176 1.00 91.62 244 PRO A C 1
ATOM 1903 O O . PRO A 1 244 ? 6.669 -1.197 -14.878 1.00 91.62 244 PRO A O 1
ATOM 1906 N N . ARG A 1 245 ? 4.519 -1.829 -14.845 1.00 93.69 245 ARG A N 1
ATOM 1907 C CA . ARG A 1 245 ? 4.015 -0.631 -14.149 1.00 93.69 245 ARG A CA 1
ATOM 1908 C C . ARG A 1 245 ? 4.634 -0.475 -12.764 1.00 93.69 245 ARG A C 1
ATOM 1910 O O . ARG A 1 245 ? 4.902 0.654 -12.353 1.00 93.69 245 ARG A O 1
ATOM 1917 N N . PHE A 1 246 ? 4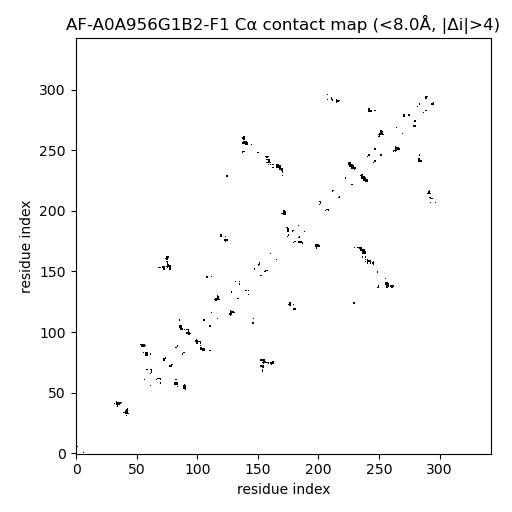.951 -1.582 -12.094 1.00 94.00 246 PHE A N 1
ATOM 1918 C CA . PHE A 1 246 ? 5.710 -1.561 -10.849 1.00 94.00 246 PHE A CA 1
ATOM 1919 C C . PHE A 1 246 ? 7.126 -1.009 -11.070 1.00 94.00 246 PHE A C 1
ATOM 1921 O O . PHE A 1 246 ? 7.547 -0.080 -10.381 1.00 94.00 246 PHE A O 1
ATOM 1928 N N . CYS A 1 247 ? 7.854 -1.493 -12.081 1.00 92.44 247 CYS A N 1
ATOM 1929 C CA . CYS A 1 247 ? 9.196 -0.990 -12.410 1.00 92.44 247 CYS A CA 1
ATOM 1930 C C . CYS A 1 247 ? 9.176 0.506 -12.783 1.00 92.44 247 CYS A C 1
ATOM 1932 O O . CYS A 1 247 ? 10.077 1.279 -12.429 1.00 92.44 247 CYS A O 1
ATOM 1934 N N . LEU A 1 248 ? 8.112 0.943 -13.458 1.00 93.31 248 LEU A N 1
ATOM 1935 C CA . LEU A 1 248 ? 7.901 2.331 -13.861 1.00 93.31 248 LEU A CA 1
ATOM 1936 C C . LEU A 1 248 ? 7.707 3.289 -12.670 1.00 93.31 248 LEU A C 1
ATOM 1938 O O . LEU A 1 248 ? 8.001 4.480 -12.812 1.00 93.31 248 LEU A O 1
ATOM 1942 N N . LEU A 1 249 ? 7.375 2.800 -11.467 1.00 92.81 249 LEU A N 1
ATOM 1943 C CA . LEU A 1 249 ? 7.403 3.611 -10.237 1.00 92.81 249 LEU A CA 1
ATOM 1944 C C . LEU A 1 249 ? 8.780 4.245 -9.980 1.00 92.81 249 LEU A C 1
ATOM 1946 O O . LEU A 1 249 ? 8.866 5.343 -9.420 1.00 92.81 249 LEU A O 1
ATOM 1950 N N . CYS A 1 250 ? 9.856 3.621 -10.464 1.00 91.88 250 CYS A N 1
ATOM 1951 C CA . CYS A 1 250 ? 11.224 4.140 -10.394 1.00 91.88 250 CYS A CA 1
ATOM 1952 C C . CYS A 1 250 ? 11.742 4.651 -11.747 1.00 91.88 250 CYS A C 1
ATOM 1954 O O . CYS A 1 250 ? 12.452 5.655 -11.780 1.00 91.88 250 CYS A O 1
ATOM 1956 N N . HIS A 1 251 ? 11.370 3.993 -12.846 1.00 92.75 251 HIS A N 1
ATOM 1957 C CA . HIS A 1 251 ? 11.980 4.215 -14.160 1.00 92.75 251 HIS A CA 1
ATOM 1958 C C . HIS A 1 251 ? 11.155 5.080 -15.124 1.00 92.75 251 HIS A C 1
ATOM 1960 O O . HIS A 1 251 ? 11.678 5.496 -16.151 1.00 92.75 251 HIS A O 1
ATOM 1966 N N . GLN A 1 252 ? 9.895 5.414 -14.828 1.00 91.88 252 GLN A N 1
ATOM 1967 C CA . GLN A 1 252 ? 9.092 6.264 -15.721 1.00 91.88 252 GLN A CA 1
ATOM 1968 C C . GLN A 1 252 ? 9.693 7.667 -15.845 1.00 91.88 252 GLN A C 1
ATOM 1970 O O . GLN A 1 252 ? 9.852 8.360 -14.841 1.00 91.88 252 GLN A O 1
ATOM 1975 N N . LYS A 1 253 ? 9.950 8.149 -17.059 1.00 92.62 253 LYS A N 1
ATOM 1976 C CA . LYS A 1 253 ? 10.350 9.541 -17.293 1.00 92.62 253 LYS A CA 1
ATOM 1977 C C . LYS A 1 253 ? 9.243 10.490 -16.837 1.00 92.62 253 LYS A C 1
ATOM 1979 O O . LYS A 1 253 ? 8.082 10.338 -17.208 1.00 92.62 253 LYS A O 1
ATOM 1984 N N . GLY A 1 254 ? 9.604 11.495 -16.044 1.00 89.94 254 GLY A N 1
ATOM 1985 C CA . GLY A 1 254 ? 8.632 12.437 -15.497 1.00 89.94 254 GLY A CA 1
ATOM 1986 C C . GLY A 1 254 ? 9.271 13.735 -15.032 1.00 89.94 254 GLY A C 1
ATOM 1987 O O . GLY A 1 254 ? 10.365 13.736 -14.468 1.00 89.94 254 GLY A O 1
ATOM 1988 N N . LYS A 1 255 ? 8.557 14.855 -15.219 1.00 91.00 255 LYS A N 1
ATOM 1989 C CA . LYS A 1 255 ? 9.024 16.191 -14.809 1.00 91.00 255 LYS A CA 1
ATOM 1990 C C . LYS A 1 255 ? 9.326 16.282 -13.316 1.00 91.00 255 LYS A C 1
ATOM 1992 O O . LYS A 1 255 ? 10.118 17.131 -12.943 1.00 91.00 255 LYS A O 1
ATOM 1997 N N . PHE A 1 256 ? 8.741 15.415 -12.490 1.00 90.19 256 PHE A N 1
ATOM 1998 C CA . PHE A 1 256 ? 8.927 15.345 -11.039 1.00 90.19 256 PHE A CA 1
ATOM 1999 C C . PHE A 1 256 ? 10.190 14.590 -10.600 1.00 90.19 256 PHE A C 1
ATOM 2001 O O . PHE A 1 256 ? 10.494 14.574 -9.407 1.00 90.19 256 PHE A O 1
ATOM 2008 N N . ARG A 1 257 ? 10.931 13.954 -11.517 1.00 90.31 257 ARG A N 1
ATOM 2009 C CA . ARG A 1 257 ? 12.151 13.213 -11.178 1.00 90.31 257 ARG A CA 1
ATOM 2010 C C . ARG A 1 257 ? 13.402 14.084 -11.221 1.00 90.31 257 ARG A C 1
ATOM 2012 O O . ARG A 1 257 ? 13.501 15.050 -11.981 1.00 90.31 257 ARG A O 1
ATOM 2019 N N . ARG A 1 258 ? 14.383 13.715 -10.397 1.00 89.88 258 ARG A N 1
ATOM 2020 C CA . ARG A 1 258 ? 15.753 14.246 -10.423 1.00 89.88 258 ARG A CA 1
ATOM 2021 C C . ARG A 1 258 ? 16.513 13.678 -11.622 1.00 89.88 258 ARG A C 1
ATOM 2023 O O . ARG A 1 258 ? 16.333 12.515 -11.967 1.00 89.88 258 ARG A O 1
ATOM 2030 N N . ALA A 1 259 ? 17.408 14.479 -12.200 1.00 85.00 259 ALA A N 1
ATOM 2031 C CA . ALA A 1 259 ? 18.293 14.031 -13.278 1.00 85.00 259 ALA A CA 1
ATOM 2032 C C . ALA A 1 259 ? 19.289 12.958 -12.800 1.00 85.00 259 ALA A C 1
ATOM 2034 O O . ALA A 1 259 ? 19.470 11.948 -13.463 1.00 85.00 259 ALA A O 1
ATOM 2035 N N . LYS A 1 260 ? 19.860 13.125 -11.597 1.00 85.19 260 LYS A N 1
ATOM 2036 C CA . LYS A 1 260 ? 20.796 12.171 -10.961 1.00 85.19 260 LYS A CA 1
ATOM 2037 C C . LYS A 1 260 ? 20.104 10.926 -10.348 1.00 85.19 260 LYS A C 1
ATOM 2039 O O . LYS A 1 260 ? 20.593 10.387 -9.359 1.00 85.19 260 LYS A O 1
ATOM 2044 N N . GLY A 1 261 ? 18.928 10.541 -10.849 1.00 83.50 261 GLY A N 1
ATOM 2045 C CA . GLY A 1 261 ? 18.145 9.390 -10.369 1.00 83.50 261 GLY A CA 1
ATOM 2046 C C . GLY A 1 261 ? 18.416 8.098 -11.157 1.00 83.50 261 GLY A C 1
ATOM 2047 O O . GLY A 1 261 ? 19.338 8.066 -11.970 1.00 83.50 261 GLY A O 1
ATOM 2048 N N . PRO A 1 262 ? 17.616 7.034 -10.945 1.00 87.44 262 PRO A N 1
ATOM 2049 C CA . PRO A 1 262 ? 17.626 5.849 -11.802 1.00 87.44 262 PRO A CA 1
ATOM 2050 C C . PRO A 1 262 ? 17.410 6.207 -13.283 1.00 87.44 262 PRO A C 1
ATOM 2052 O O . PRO A 1 262 ? 16.776 7.231 -13.564 1.00 87.44 262 PRO A O 1
ATOM 2055 N N . PRO A 1 263 ? 17.868 5.357 -14.225 1.00 90.69 263 PRO A N 1
ATOM 2056 C CA . PRO A 1 263 ? 17.603 5.540 -15.649 1.00 90.69 263 PRO A CA 1
ATOM 2057 C C . PRO A 1 263 ? 16.112 5.734 -15.915 1.00 90.69 263 PRO A C 1
ATOM 2059 O O . PRO A 1 263 ? 15.283 4.981 -15.398 1.00 90.69 263 PRO A O 1
ATOM 2062 N N . GLN A 1 264 ? 15.778 6.750 -16.708 1.00 92.81 264 GLN A N 1
ATOM 2063 C CA . GLN A 1 264 ? 14.399 7.110 -17.012 1.00 92.81 264 GLN A CA 1
ATOM 2064 C C . GLN A 1 264 ? 14.042 6.711 -18.438 1.00 92.81 264 GLN A C 1
ATOM 2066 O O . GLN A 1 264 ? 14.739 7.086 -19.378 1.00 92.81 264 GLN A O 1
ATOM 2071 N N . ILE A 1 265 ? 12.920 6.019 -18.598 1.00 94.12 265 ILE A N 1
ATOM 2072 C CA . ILE A 1 265 ? 12.415 5.524 -19.877 1.00 94.12 265 ILE A CA 1
ATOM 2073 C C . ILE A 1 265 ? 11.027 6.086 -20.173 1.00 94.12 265 ILE A C 1
ATOM 2075 O O . ILE A 1 265 ? 10.283 6.478 -19.272 1.00 94.12 265 ILE A O 1
ATOM 2079 N N . VAL A 1 266 ? 10.661 6.119 -21.450 1.00 93.56 266 VAL A N 1
ATOM 2080 C CA . VAL A 1 266 ? 9.297 6.439 -21.883 1.00 93.56 266 VAL A CA 1
ATOM 2081 C C . VAL A 1 266 ? 8.608 5.133 -22.248 1.00 93.56 266 VAL A C 1
ATOM 2083 O O . VAL A 1 266 ? 9.005 4.483 -23.207 1.00 93.56 266 VAL A O 1
ATOM 2086 N N . TRP A 1 267 ? 7.583 4.737 -21.501 1.00 89.44 267 TRP A N 1
ATOM 2087 C CA . TRP A 1 267 ? 6.785 3.548 -21.806 1.00 89.44 267 TRP A CA 1
ATOM 2088 C C . TRP A 1 267 ? 5.501 3.924 -22.568 1.00 89.44 267 TRP A C 1
ATOM 2090 O O . TRP A 1 267 ? 4.881 4.924 -22.200 1.00 89.44 267 TRP A O 1
ATOM 2100 N N . PRO A 1 268 ? 5.077 3.166 -23.605 1.00 90.69 268 PRO A N 1
ATOM 2101 C CA . PRO A 1 268 ? 5.647 1.905 -24.102 1.00 90.69 268 PRO A CA 1
ATOM 2102 C C . PRO A 1 268 ? 6.768 2.060 -25.146 1.00 90.69 268 PRO A C 1
ATOM 2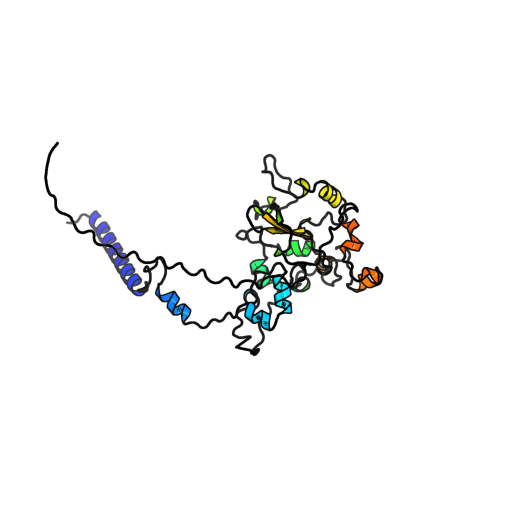104 O O . PRO A 1 268 ? 7.281 1.047 -25.610 1.00 90.69 268 PRO A O 1
ATOM 2107 N N . LYS A 1 269 ? 7.172 3.290 -25.500 1.00 91.50 269 LYS A N 1
ATOM 2108 C CA . LYS A 1 269 ? 8.175 3.558 -26.549 1.00 91.50 269 LYS A CA 1
ATOM 2109 C C . LYS A 1 269 ? 9.484 2.780 -26.354 1.00 91.50 269 LYS A C 1
ATOM 2111 O O . LYS A 1 269 ? 9.966 2.170 -27.289 1.00 91.50 269 LYS A O 1
ATOM 2116 N N . HIS A 1 270 ? 9.999 2.708 -25.130 1.00 92.44 270 HIS A N 1
ATOM 2117 C CA . HIS A 1 270 ? 11.206 1.943 -24.812 1.00 92.44 270 HIS A CA 1
ATOM 2118 C C . HIS A 1 270 ? 11.123 0.476 -25.258 1.00 92.44 270 HIS A C 1
ATOM 2120 O O . HIS A 1 270 ? 12.113 -0.054 -25.743 1.00 92.44 270 HIS A O 1
ATOM 2126 N N . ARG A 1 271 ? 9.953 -0.164 -25.146 1.00 89.62 271 ARG A N 1
ATOM 2127 C CA . ARG A 1 271 ? 9.768 -1.536 -25.633 1.00 89.62 271 ARG A CA 1
ATOM 2128 C C . ARG A 1 271 ? 9.803 -1.598 -27.157 1.00 89.62 271 ARG A C 1
ATOM 2130 O O . ARG A 1 271 ? 10.436 -2.491 -27.687 1.00 89.62 271 ARG A O 1
ATOM 2137 N N . ALA A 1 272 ? 9.147 -0.656 -27.832 1.00 87.81 272 ALA A N 1
ATOM 2138 C CA . ALA A 1 272 ? 9.143 -0.596 -29.294 1.00 87.81 272 ALA A CA 1
ATOM 2139 C C . ALA A 1 272 ? 10.535 -0.293 -29.876 1.00 87.81 272 ALA A C 1
ATOM 2141 O O . ALA A 1 272 ? 10.870 -0.791 -30.937 1.00 87.81 272 ALA A O 1
ATOM 2142 N N . ASP A 1 273 ? 11.344 0.500 -29.170 1.00 91.56 273 ASP A N 1
ATOM 2143 C CA . ASP A 1 273 ? 12.677 0.901 -29.629 1.00 91.56 273 ASP A CA 1
ATOM 2144 C C . ASP A 1 273 ? 13.762 -0.167 -29.360 1.00 91.56 273 ASP A C 1
ATOM 2146 O O . ASP A 1 273 ? 14.859 -0.050 -29.893 1.00 91.56 273 ASP A O 1
ATOM 2150 N N . ASN A 1 274 ? 13.519 -1.143 -28.471 1.00 89.06 274 ASN A N 1
ATOM 2151 C CA . ASN A 1 274 ? 14.560 -2.068 -27.974 1.00 89.06 274 ASN A CA 1
ATOM 2152 C C . ASN A 1 274 ? 14.182 -3.555 -28.062 1.00 89.06 274 ASN A C 1
ATOM 2154 O O . ASN A 1 274 ? 14.961 -4.390 -27.607 1.00 89.06 274 ASN A O 1
ATOM 2158 N N . GLY A 1 275 ? 12.991 -3.887 -28.554 1.00 84.12 275 GLY A N 1
ATOM 2159 C CA . GLY A 1 275 ? 12.527 -5.265 -28.668 1.00 84.12 275 GLY A CA 1
ATOM 2160 C C . GLY A 1 275 ? 11.760 -5.486 -29.960 1.00 84.12 275 GLY A C 1
ATOM 2161 O O . GLY A 1 275 ? 11.228 -4.541 -30.544 1.00 84.12 275 GLY A O 1
ATOM 2162 N N . ASP A 1 276 ? 11.685 -6.747 -30.361 1.00 86.38 276 ASP A N 1
ATOM 2163 C CA . ASP A 1 276 ? 11.028 -7.164 -31.593 1.00 86.38 276 ASP A CA 1
ATOM 2164 C C . ASP A 1 276 ? 9.556 -7.541 -31.342 1.00 86.38 276 ASP A C 1
ATOM 2166 O O . ASP A 1 276 ? 9.030 -7.471 -30.225 1.00 86.38 276 ASP A O 1
ATOM 2170 N N . GLU A 1 277 ? 8.855 -7.965 -32.393 1.00 82.19 277 GLU A N 1
ATOM 2171 C CA . GLU A 1 277 ? 7.466 -8.440 -32.317 1.00 82.19 277 GLU A CA 1
ATOM 2172 C C . GLU A 1 277 ? 7.272 -9.550 -31.266 1.00 82.19 277 GLU A C 1
ATOM 2174 O O . GLU A 1 277 ? 6.283 -9.548 -30.525 1.00 82.19 277 GLU A O 1
ATOM 2179 N N . GLU A 1 278 ? 8.254 -10.443 -31.129 1.00 83.81 278 GLU A N 1
ATOM 2180 C CA . GLU A 1 278 ? 8.263 -11.536 -30.148 1.00 83.81 278 GLU A CA 1
ATOM 2181 C C . GLU A 1 278 ? 8.394 -11.045 -28.692 1.00 83.81 278 GLU A C 1
ATOM 2183 O O . GLU A 1 278 ? 7.997 -11.735 -27.747 1.00 83.81 278 GLU A O 1
ATOM 2188 N N . ASP A 1 279 ? 8.897 -9.825 -28.483 1.00 84.12 279 ASP A N 1
ATOM 2189 C CA . ASP A 1 279 ? 9.124 -9.235 -27.161 1.00 84.12 279 ASP A CA 1
ATOM 2190 C C . ASP A 1 279 ? 7.913 -8.467 -26.625 1.00 84.12 279 ASP A C 1
ATOM 2192 O O . ASP A 1 279 ? 7.903 -8.034 -25.467 1.00 84.12 279 ASP A O 1
ATOM 2196 N N . LYS A 1 280 ? 6.850 -8.313 -27.425 1.00 80.44 280 LYS A N 1
ATOM 2197 C CA . LYS A 1 280 ? 5.669 -7.510 -27.063 1.00 80.44 280 LYS A CA 1
ATOM 2198 C C . LYS A 1 280 ? 5.037 -7.912 -25.731 1.00 80.44 280 LYS A C 1
ATOM 2200 O O . LYS A 1 280 ? 4.541 -7.041 -25.011 1.00 80.44 280 LYS A O 1
ATOM 2205 N N . ASN A 1 281 ? 5.099 -9.196 -25.384 1.00 82.19 281 ASN A N 1
ATOM 2206 C CA . ASN A 1 281 ? 4.514 -9.749 -24.161 1.00 82.19 281 ASN A CA 1
ATOM 2207 C C . ASN A 1 281 ? 5.533 -9.977 -23.031 1.00 82.19 281 ASN A C 1
ATOM 2209 O O . ASN A 1 281 ? 5.135 -10.371 -21.933 1.00 82.19 281 ASN A O 1
ATOM 2213 N N . LYS A 1 282 ? 6.829 -9.727 -23.263 1.00 86.56 282 LYS A N 1
ATOM 2214 C CA . LYS A 1 282 ? 7.856 -9.878 -22.226 1.00 86.56 282 LYS A CA 1
ATOM 2215 C C . LYS A 1 282 ? 7.720 -8.785 -21.169 1.00 86.56 282 LYS A C 1
ATOM 2217 O O . LYS A 1 282 ? 7.382 -7.633 -21.456 1.00 86.56 282 LYS A O 1
ATOM 2222 N N . VAL A 1 283 ? 8.003 -9.151 -19.921 1.00 89.19 283 VAL A N 1
ATOM 2223 C CA . VAL A 1 283 ? 8.098 -8.186 -18.818 1.00 89.19 283 VAL A CA 1
ATOM 2224 C C . VAL A 1 283 ? 9.528 -7.670 -18.682 1.00 89.19 283 VAL A C 1
ATOM 2226 O O . VAL A 1 283 ? 10.474 -8.288 -19.167 1.00 89.19 283 VAL A O 1
ATOM 2229 N N . CYS A 1 284 ? 9.722 -6.560 -17.964 1.00 90.19 284 CYS A N 1
ATOM 2230 C CA . CYS A 1 284 ? 11.042 -5.935 -17.815 1.00 90.19 284 CYS A CA 1
ATOM 2231 C C . CYS A 1 284 ? 12.119 -6.914 -17.319 1.00 90.19 284 CYS A C 1
ATOM 2233 O O . CYS A 1 284 ? 13.265 -6.841 -17.753 1.00 90.19 284 CYS A O 1
ATOM 2235 N N . ILE A 1 285 ? 11.761 -7.845 -16.425 1.00 89.25 285 ILE A N 1
ATOM 2236 C CA . ILE A 1 285 ? 12.713 -8.809 -15.858 1.00 89.25 285 ILE A CA 1
ATOM 2237 C C . ILE A 1 285 ? 13.145 -9.905 -16.837 1.00 89.25 285 ILE A C 1
ATOM 2239 O O . ILE A 1 285 ? 14.088 -10.628 -16.527 1.00 89.25 285 ILE A O 1
ATOM 2243 N N . ASP A 1 286 ? 12.455 -10.080 -17.964 1.00 88.69 286 ASP A N 1
ATOM 2244 C CA . ASP A 1 286 ? 12.841 -11.071 -18.969 1.00 88.69 286 ASP A CA 1
ATOM 2245 C C . ASP A 1 286 ? 13.999 -10.531 -19.829 1.00 88.69 286 ASP A C 1
ATOM 2247 O O . ASP A 1 286 ? 14.870 -11.305 -20.212 1.00 88.69 286 ASP A O 1
ATOM 2251 N N . CYS A 1 287 ? 14.093 -9.205 -20.009 1.00 89.62 287 CYS A N 1
ATOM 2252 C CA . CYS A 1 287 ? 15.203 -8.546 -20.713 1.00 89.62 287 CYS A CA 1
ATOM 2253 C C . CYS A 1 287 ? 16.294 -8.017 -19.763 1.00 89.62 287 CYS A C 1
ATOM 2255 O O . CYS A 1 287 ? 17.478 -8.036 -20.083 1.00 89.62 287 CYS A O 1
ATOM 2257 N N . HIS A 1 288 ? 15.921 -7.543 -18.568 1.00 91.06 288 HIS A N 1
ATOM 2258 C CA . HIS A 1 288 ? 16.836 -6.862 -17.638 1.00 91.06 288 HIS A CA 1
ATOM 2259 C C . HIS A 1 288 ? 17.239 -7.700 -16.422 1.00 91.06 288 HIS A C 1
ATOM 2261 O O . HIS A 1 288 ? 17.714 -7.145 -15.427 1.00 91.06 288 HIS A O 1
ATOM 2267 N N . ARG A 1 289 ? 17.060 -9.026 -16.468 1.00 88.44 289 ARG A N 1
ATOM 2268 C CA . ARG A 1 289 ? 17.343 -9.914 -15.328 1.00 88.44 289 ARG A CA 1
ATOM 2269 C C . ARG A 1 289 ? 18.742 -9.738 -14.760 1.00 88.44 289 ARG A C 1
ATOM 2271 O O . ARG A 1 289 ? 18.884 -9.644 -13.545 1.00 88.44 289 ARG A O 1
ATOM 2278 N N . ASP A 1 290 ? 19.744 -9.655 -15.630 1.00 89.69 290 ASP A N 1
ATOM 2279 C CA . ASP A 1 290 ? 21.160 -9.664 -15.247 1.00 89.69 290 ASP A CA 1
ATOM 2280 C C . ASP A 1 290 ? 21.570 -8.423 -14.430 1.00 89.69 290 ASP A C 1
ATOM 2282 O O . ASP A 1 290 ? 22.566 -8.450 -13.700 1.00 89.69 290 ASP A O 1
ATOM 2286 N N . ASN A 1 291 ? 20.742 -7.369 -14.455 1.00 88.50 291 ASN A N 1
ATOM 2287 C CA . ASN A 1 291 ? 20.865 -6.191 -13.591 1.00 88.50 291 ASN A CA 1
ATOM 2288 C C . ASN A 1 291 ? 20.432 -6.448 -12.134 1.00 88.50 291 ASN A C 1
ATOM 2290 O O . ASN A 1 291 ? 20.575 -5.553 -11.291 1.00 88.50 291 ASN A O 1
ATOM 2294 N N . ILE A 1 292 ? 19.842 -7.614 -11.848 1.00 88.50 292 ILE A N 1
ATOM 2295 C CA . ILE A 1 292 ? 19.184 -7.973 -10.582 1.00 88.50 292 ILE A CA 1
ATOM 2296 C C . ILE A 1 292 ? 19.672 -9.340 -10.076 1.00 88.50 292 ILE A C 1
ATOM 2298 O O . ILE A 1 292 ? 20.018 -9.446 -8.906 1.00 88.50 292 ILE A O 1
ATOM 2302 N N . HIS A 1 293 ? 19.730 -10.369 -10.925 1.00 88.88 293 HIS A N 1
ATOM 2303 C CA . HIS A 1 293 ? 20.158 -11.727 -10.568 1.00 88.88 293 HIS A CA 1
ATOM 2304 C C . HIS A 1 293 ? 20.994 -12.362 -11.681 1.00 88.88 293 HIS A C 1
ATOM 2306 O O . HIS A 1 293 ? 20.749 -12.106 -12.854 1.00 88.88 293 HIS A O 1
ATOM 2312 N N . GLY A 1 294 ? 21.930 -13.241 -11.323 1.00 81.00 294 GLY A N 1
ATOM 2313 C CA . GLY A 1 294 ? 22.671 -14.061 -12.284 1.00 81.00 294 GLY A CA 1
ATOM 2314 C C . GLY A 1 294 ? 21.817 -15.107 -13.016 1.00 81.00 294 GLY A C 1
ATOM 2315 O O . GLY A 1 294 ? 20.766 -15.538 -12.531 1.00 81.00 294 GLY A O 1
ATOM 2316 N N . LYS A 1 295 ? 22.318 -15.569 -14.172 1.00 64.56 295 LYS A N 1
ATOM 2317 C CA . LYS A 1 295 ? 21.641 -16.482 -15.119 1.00 64.56 295 LYS A CA 1
ATOM 2318 C C . LYS A 1 295 ? 21.200 -17.845 -14.539 1.00 64.56 295 LYS A C 1
ATOM 2320 O O . LYS A 1 295 ? 20.381 -18.516 -15.151 1.00 64.56 295 LYS A O 1
ATOM 2325 N N . GLY A 1 296 ? 21.656 -18.230 -13.341 1.00 55.59 296 GLY A N 1
ATOM 2326 C CA . GLY A 1 296 ? 21.278 -19.483 -12.658 1.00 55.59 296 GLY A CA 1
ATOM 2327 C C . GLY A 1 296 ? 20.016 -19.422 -11.781 1.00 55.59 296 GLY A C 1
ATOM 2328 O O . GLY A 1 296 ? 19.583 -20.444 -11.258 1.00 55.59 296 GLY A O 1
ATOM 2329 N N . HIS A 1 297 ? 19.400 -18.250 -11.600 1.00 59.06 297 HIS A N 1
ATOM 2330 C CA . HIS A 1 297 ? 18.197 -18.081 -10.769 1.00 59.06 297 HIS A CA 1
ATOM 2331 C C . HIS A 1 297 ? 16.943 -17.915 -11.645 1.00 59.06 297 HIS A C 1
ATOM 2333 O O . HIS A 1 297 ? 16.258 -16.885 -11.633 1.00 59.06 297 HIS A O 1
ATOM 2339 N N . ALA A 1 298 ? 16.687 -18.921 -12.489 1.00 49.06 298 ALA A N 1
ATOM 2340 C CA . ALA A 1 298 ? 15.625 -18.908 -13.491 1.00 49.06 298 ALA A CA 1
ATOM 2341 C C . ALA A 1 298 ? 14.208 -18.826 -12.880 1.00 49.06 298 ALA A C 1
ATOM 2343 O O . ALA A 1 298 ? 13.952 -19.168 -11.727 1.00 49.06 298 ALA A O 1
ATOM 2344 N N . ARG A 1 299 ? 13.264 -18.309 -13.676 1.00 46.53 299 ARG A N 1
ATOM 2345 C CA . ARG A 1 299 ? 11.848 -18.160 -13.310 1.00 46.53 299 ARG A CA 1
ATOM 2346 C C . ARG A 1 299 ? 11.212 -19.545 -13.430 1.00 46.53 299 ARG A C 1
ATOM 2348 O O . ARG A 1 299 ? 11.166 -20.068 -14.532 1.00 46.53 299 ARG A O 1
ATOM 2355 N N . ALA A 1 300 ? 10.705 -20.112 -12.335 1.00 41.62 300 ALA A N 1
ATOM 2356 C CA . ALA A 1 300 ? 9.727 -21.190 -12.457 1.00 41.62 300 ALA A CA 1
ATOM 2357 C C . ALA A 1 300 ? 8.514 -20.629 -13.217 1.00 41.62 300 ALA A C 1
ATOM 2359 O O . ALA A 1 300 ? 8.028 -19.543 -12.870 1.00 41.62 300 ALA A O 1
ATOM 2360 N N . ALA A 1 301 ? 8.090 -21.313 -14.281 1.00 35.59 301 ALA A N 1
ATOM 2361 C CA . ALA A 1 301 ? 6.908 -20.940 -15.044 1.00 35.59 301 ALA A CA 1
ATOM 2362 C C . ALA A 1 301 ? 5.711 -20.842 -14.087 1.00 35.59 301 ALA A C 1
ATOM 2364 O O . ALA A 1 301 ? 5.483 -21.719 -13.254 1.00 35.59 301 ALA A O 1
ATOM 2365 N N . VAL A 1 302 ? 4.994 -19.724 -14.150 1.00 45.34 302 VAL A N 1
ATOM 2366 C CA . VAL A 1 302 ? 3.752 -19.548 -13.400 1.00 45.34 302 VAL A CA 1
ATOM 2367 C C . VAL A 1 302 ? 2.688 -20.169 -14.288 1.00 45.34 302 VAL A C 1
ATOM 2369 O O . VAL A 1 302 ? 2.421 -19.617 -15.347 1.00 45.34 302 VAL A O 1
ATOM 2372 N N . GLY A 1 303 ? 2.160 -21.332 -13.909 1.00 33.22 303 GLY A N 1
ATOM 2373 C CA . GLY A 1 303 ? 0.995 -21.893 -14.589 1.00 33.22 303 GLY A CA 1
ATOM 2374 C C . GLY A 1 303 ? -0.156 -20.889 -14.542 1.00 33.22 303 GLY A C 1
ATOM 2375 O O . GLY A 1 303 ? -0.346 -20.221 -13.520 1.00 33.22 303 GLY A O 1
ATOM 2376 N N . ASP A 1 304 ? -0.879 -20.759 -15.650 1.00 28.16 304 ASP A N 1
ATOM 2377 C CA . ASP A 1 304 ? -2.030 -19.873 -15.789 1.00 28.16 304 ASP A CA 1
ATOM 2378 C C . ASP A 1 304 ? -3.095 -20.208 -14.740 1.00 28.16 304 ASP A C 1
ATOM 2380 O O . ASP A 1 304 ? -3.902 -21.124 -14.896 1.00 28.16 304 ASP A O 1
ATOM 2384 N N . VAL A 1 305 ? -3.123 -19.449 -13.645 1.00 34.38 305 VAL A N 1
ATOM 2385 C CA . VAL A 1 305 ? -4.282 -19.442 -12.755 1.00 34.38 305 VAL A CA 1
ATOM 2386 C C . VAL A 1 305 ? -5.311 -18.532 -13.410 1.00 34.38 305 VAL A C 1
ATOM 2388 O O . VAL A 1 305 ? -5.279 -17.309 -13.260 1.00 34.38 305 VAL A O 1
ATOM 2391 N N . THR A 1 306 ? -6.202 -19.132 -14.195 1.00 29.22 306 THR A N 1
ATOM 2392 C CA . THR A 1 306 ? -7.353 -18.433 -14.763 1.00 29.22 306 THR A CA 1
ATOM 2393 C C . THR A 1 306 ? -8.214 -17.842 -13.632 1.00 29.22 306 THR A C 1
ATOM 2395 O O . THR A 1 306 ? -8.348 -18.452 -12.569 1.00 29.22 306 THR A O 1
ATOM 2398 N N . PRO A 1 307 ? -8.847 -16.664 -13.809 1.00 35.91 307 PRO A N 1
ATOM 2399 C CA . PRO A 1 307 ? -9.608 -15.999 -12.742 1.00 35.91 307 PRO A CA 1
ATOM 2400 C C . PRO A 1 307 ? -10.899 -16.727 -12.324 1.00 35.91 307 PRO A C 1
ATOM 2402 O O . PRO A 1 307 ? -11.665 -16.193 -11.523 1.00 35.91 307 PRO A O 1
ATOM 2405 N N . ALA A 1 308 ? -11.182 -17.903 -12.887 1.00 29.56 308 ALA A N 1
ATOM 2406 C CA . ALA A 1 308 ? -12.485 -18.555 -12.820 1.00 29.56 308 ALA A CA 1
ATOM 2407 C C . ALA A 1 308 ? -12.764 -19.306 -11.504 1.00 29.56 308 ALA A C 1
ATOM 2409 O O . ALA A 1 308 ? -13.885 -19.762 -11.304 1.00 29.56 308 ALA A O 1
ATOM 2410 N N . SER A 1 309 ? -11.796 -19.423 -10.591 1.00 29.94 309 SER A N 1
ATOM 2411 C CA . SER A 1 309 ? -11.936 -20.242 -9.375 1.00 29.94 309 SER A CA 1
ATOM 2412 C C . SER A 1 309 ? -11.752 -19.488 -8.056 1.00 29.94 309 SER A C 1
ATOM 2414 O O . SER A 1 309 ? -11.712 -20.109 -6.996 1.00 29.94 309 SER A O 1
ATOM 2416 N N . LEU A 1 310 ? -11.703 -18.150 -8.069 1.00 34.41 310 LEU A N 1
ATOM 2417 C CA . LEU A 1 310 ? -11.798 -17.388 -6.823 1.00 34.41 310 LEU A CA 1
ATOM 2418 C C . LEU A 1 310 ? -13.252 -17.436 -6.327 1.00 34.41 310 LEU A C 1
ATOM 2420 O O . LEU A 1 310 ? -14.116 -16.847 -6.983 1.00 34.41 310 LEU A O 1
ATOM 2424 N N . PRO A 1 311 ? -13.557 -18.070 -5.176 1.00 29.03 311 PRO A N 1
ATOM 2425 C CA . PRO A 1 311 ? -14.872 -17.913 -4.582 1.00 29.03 311 PRO A CA 1
ATOM 2426 C C . PRO A 1 311 ? -15.097 -16.418 -4.349 1.00 29.03 311 PRO A C 1
ATOM 2428 O O . PRO A 1 311 ? -14.220 -15.715 -3.825 1.00 29.03 311 PRO A O 1
ATOM 2431 N N . ALA A 1 312 ? -16.262 -15.926 -4.779 1.00 33.41 312 ALA A N 1
ATOM 2432 C CA . ALA A 1 312 ? -16.740 -14.605 -4.405 1.00 33.41 312 ALA A CA 1
ATOM 2433 C C . ALA A 1 312 ? -16.506 -14.450 -2.902 1.00 33.41 312 ALA A C 1
ATOM 2435 O O . ALA A 1 312 ? -16.853 -15.356 -2.143 1.00 33.41 312 ALA A O 1
ATOM 2436 N N . ALA A 1 313 ? -15.852 -13.356 -2.500 1.00 34.25 313 ALA A N 1
ATOM 2437 C CA . ALA A 1 313 ? -15.580 -13.068 -1.101 1.00 34.25 313 ALA A CA 1
ATOM 2438 C C . ALA A 1 313 ? -16.854 -13.351 -0.306 1.00 34.25 313 ALA A C 1
ATOM 2440 O O . ALA A 1 313 ? -17.857 -12.657 -0.493 1.00 34.25 313 ALA A O 1
ATOM 2441 N N . ALA A 1 314 ? -16.831 -14.415 0.502 1.00 27.97 314 ALA A N 1
ATOM 2442 C CA . ALA A 1 314 ? -17.924 -14.712 1.396 1.00 27.97 314 ALA A CA 1
ATOM 2443 C C . ALA A 1 314 ? -18.087 -13.452 2.237 1.00 27.97 314 ALA A C 1
ATOM 2445 O O . ALA A 1 314 ? -17.180 -13.069 2.980 1.00 27.97 314 ALA A O 1
ATOM 2446 N N . ALA A 1 315 ? -19.207 -12.755 2.041 1.00 31.52 315 ALA A N 1
ATOM 2447 C CA . ALA A 1 315 ? -19.649 -11.766 2.995 1.00 31.52 315 ALA A CA 1
ATOM 2448 C C . ALA A 1 315 ? -19.594 -12.481 4.340 1.00 31.52 315 ALA A C 1
ATOM 2450 O O . ALA A 1 315 ? -20.240 -13.518 4.500 1.00 31.52 315 ALA A O 1
ATOM 2451 N N . SER A 1 316 ? -18.749 -11.999 5.247 1.00 31.22 316 SER A N 1
ATOM 2452 C CA . SER A 1 316 ? -18.689 -12.491 6.610 1.00 31.22 316 SER A CA 1
ATOM 2453 C C . SER A 1 316 ? -20.096 -12.358 7.180 1.00 31.22 316 SER A C 1
ATOM 2455 O O . SER A 1 316 ? -20.544 -11.273 7.549 1.00 31.22 316 SER A O 1
ATOM 2457 N N . GLN A 1 317 ? -20.838 -13.464 7.154 1.00 27.20 317 GLN A N 1
ATOM 2458 C CA . GLN A 1 317 ? -22.111 -13.555 7.836 1.00 27.20 317 GLN A CA 1
ATOM 2459 C C . GLN A 1 317 ? -21.797 -13.333 9.317 1.00 27.20 317 GLN A C 1
ATOM 2461 O O . GLN A 1 317 ? -20.840 -13.928 9.823 1.00 27.20 317 GLN A O 1
ATOM 2466 N N . PRO A 1 318 ? -22.537 -12.462 10.022 1.00 31.39 318 PRO A N 1
ATOM 2467 C CA . PRO A 1 318 ? -22.396 -12.385 11.464 1.00 31.39 318 PRO A CA 1
ATOM 2468 C C . PRO A 1 318 ? -22.654 -13.783 12.024 1.00 31.39 318 PRO A C 1
ATOM 2470 O O . PRO A 1 318 ? -23.643 -14.422 11.653 1.00 31.39 318 PRO A O 1
ATOM 2473 N N . ALA A 1 319 ? -21.734 -14.261 12.864 1.00 29.23 319 ALA A N 1
ATOM 2474 C CA . ALA A 1 319 ? -21.862 -15.532 13.555 1.00 29.23 319 ALA A CA 1
ATOM 2475 C C . ALA A 1 319 ? -23.274 -15.631 14.141 1.00 29.23 319 ALA A C 1
ATOM 2477 O O . ALA A 1 319 ? -23.692 -14.772 14.924 1.00 29.23 319 ALA A O 1
ATOM 2478 N N . LYS A 1 320 ? -24.032 -16.647 13.714 1.00 30.45 320 LYS A N 1
ATOM 2479 C CA . LYS A 1 320 ? -25.277 -17.003 14.385 1.00 30.45 320 LYS A CA 1
ATOM 2480 C C . LYS A 1 320 ? -24.882 -17.337 15.816 1.00 30.45 320 LYS A C 1
ATOM 2482 O O . LYS A 1 320 ? -24.094 -18.244 16.045 1.00 30.45 320 LYS A O 1
ATOM 2487 N N . SER A 1 321 ? -25.372 -16.545 16.759 1.00 36.69 321 SER A N 1
ATOM 2488 C CA . SER A 1 321 ? -25.289 -16.867 18.172 1.00 36.69 321 SER A CA 1
ATOM 2489 C C . SER A 1 321 ? -25.985 -18.209 18.370 1.00 36.69 321 SER A C 1
ATOM 2491 O O . SER A 1 321 ? -27.203 -18.292 18.179 1.00 36.69 321 SER A O 1
ATOM 2493 N N . ASP A 1 322 ? -25.231 -19.243 18.723 1.00 34.12 322 ASP A N 1
ATOM 2494 C CA . ASP A 1 322 ? -25.803 -20.498 19.178 1.00 34.12 322 ASP A CA 1
ATOM 2495 C C . ASP A 1 322 ? -26.663 -20.209 20.407 1.00 34.12 322 ASP A C 1
ATOM 2497 O O . ASP A 1 322 ? -26.191 -19.861 21.492 1.00 34.12 322 ASP A O 1
ATOM 2501 N N . LYS A 1 323 ? -27.977 -20.280 20.198 1.00 34.56 323 LYS A N 1
ATOM 2502 C CA . LYS A 1 323 ? -28.975 -20.176 21.249 1.00 34.56 323 LYS A CA 1
ATOM 2503 C C . LYS A 1 323 ? -28.862 -21.457 22.071 1.00 34.56 323 LYS A C 1
ATOM 2505 O O . LYS A 1 323 ? -29.444 -22.478 21.718 1.00 34.56 323 LYS A O 1
ATOM 2510 N N . LYS A 1 324 ? -28.070 -21.413 23.144 1.00 33.34 324 LYS A N 1
ATOM 2511 C CA . LYS A 1 324 ? -28.045 -22.459 24.169 1.00 33.34 324 LYS A CA 1
ATOM 2512 C C . LYS A 1 324 ? -29.489 -22.663 24.658 1.00 33.34 324 LYS A C 1
ATOM 2514 O O . LYS A 1 324 ? -30.093 -21.683 25.092 1.00 33.34 324 LYS A O 1
ATOM 2519 N N . PRO A 1 325 ? -30.072 -23.869 24.571 1.00 32.72 325 PRO A N 1
ATOM 2520 C CA . PRO A 1 325 ? -31.411 -24.089 25.088 1.00 32.72 325 PRO A CA 1
ATOM 2521 C C . PRO A 1 325 ? -31.391 -24.002 26.617 1.00 32.72 325 PRO A C 1
ATOM 2523 O O . PRO A 1 325 ? -30.546 -24.604 27.288 1.00 32.72 325 PRO A O 1
ATOM 2526 N N . ASP A 1 326 ? -32.328 -23.217 27.142 1.00 34.44 326 ASP A N 1
ATOM 2527 C CA . ASP A 1 326 ? -32.610 -23.061 28.560 1.00 34.44 326 ASP A CA 1
ATOM 2528 C C . ASP A 1 326 ? -32.918 -24.428 29.185 1.00 34.44 326 ASP A C 1
ATOM 2530 O O . ASP A 1 326 ? -33.944 -25.049 28.898 1.00 34.44 326 ASP A O 1
ATOM 2534 N N . LYS A 1 327 ? -32.038 -24.904 30.074 1.00 35.72 327 LYS A N 1
ATOM 2535 C CA . LYS A 1 327 ? -32.389 -25.985 30.998 1.00 35.72 327 LYS A CA 1
ATOM 2536 C C . LYS A 1 327 ? -33.357 -25.410 32.030 1.00 35.72 327 LYS A C 1
ATOM 2538 O O . LYS A 1 327 ? -32.937 -24.794 33.007 1.00 35.72 327 LYS A O 1
ATOM 2543 N N . LYS A 1 328 ? -34.656 -25.608 31.784 1.00 34.97 328 LYS A N 1
ATOM 2544 C CA . LYS A 1 328 ? -35.702 -25.547 32.810 1.00 34.97 328 LYS A CA 1
ATOM 2545 C C . LYS A 1 328 ? -35.274 -26.426 33.985 1.00 34.97 328 LYS A C 1
ATOM 2547 O O . LYS A 1 328 ? -34.883 -27.572 33.794 1.00 34.97 328 LYS A O 1
ATOM 2552 N N . GLY A 1 329 ? -35.307 -25.844 35.179 1.00 36.62 329 GLY A N 1
ATOM 2553 C CA . GLY A 1 329 ? -35.010 -26.538 36.419 1.00 36.62 329 GLY A CA 1
ATOM 2554 C C . GLY A 1 329 ? -36.063 -27.598 36.710 1.00 36.62 329 GLY A C 1
ATOM 2555 O O . GLY A 1 329 ? -37.239 -27.275 36.880 1.00 36.62 329 GLY A O 1
ATOM 2556 N N . ASP A 1 330 ? -35.615 -28.843 36.815 1.00 33.88 330 ASP A N 1
ATOM 2557 C CA . ASP A 1 330 ? -36.410 -29.916 37.387 1.00 33.88 330 ASP A CA 1
ATOM 2558 C C . ASP A 1 330 ? -36.279 -29.882 38.909 1.00 33.88 330 ASP A C 1
ATOM 2560 O O . ASP A 1 330 ? -35.210 -30.074 39.497 1.00 33.88 330 ASP A O 1
ATOM 2564 N N . LYS A 1 331 ? -37.418 -29.598 39.541 1.00 36.53 331 LYS A N 1
ATOM 2565 C CA . LYS A 1 331 ? -37.669 -29.772 40.968 1.00 36.53 331 LYS A CA 1
ATOM 2566 C C . LYS A 1 331 ? -37.358 -31.220 41.352 1.00 36.53 331 LYS A C 1
ATOM 2568 O O . LYS A 1 331 ? -38.022 -32.142 40.890 1.00 36.53 331 LYS A O 1
ATOM 2573 N N . LYS A 1 332 ? -36.397 -31.415 42.252 1.00 33.44 332 LYS A N 1
ATOM 2574 C CA . LYS A 1 332 ? -36.181 -32.692 42.941 1.00 33.44 332 LYS A CA 1
ATOM 2575 C C . LYS A 1 332 ? -37.223 -32.818 44.063 1.00 33.44 332 LYS A C 1
ATOM 2577 O O . LYS A 1 332 ? -37.216 -31.965 44.951 1.00 33.44 332 LYS A O 1
ATOM 2582 N N . PRO A 1 333 ? -38.104 -33.834 44.080 1.00 36.97 333 PRO A N 1
ATOM 2583 C CA . PRO A 1 333 ? -38.921 -34.092 45.251 1.00 36.97 333 PRO A CA 1
ATOM 2584 C C . PRO A 1 333 ? -38.101 -34.859 46.292 1.00 36.97 333 PRO A C 1
ATOM 2586 O O . PRO A 1 333 ? -37.382 -35.813 45.980 1.00 36.97 333 PRO A O 1
ATOM 2589 N N . ALA A 1 334 ? -38.218 -34.417 47.541 1.00 38.59 334 ALA A N 1
ATOM 2590 C CA . ALA A 1 334 ? -37.728 -35.118 48.713 1.00 38.59 334 ALA A CA 1
ATOM 2591 C C . ALA A 1 334 ? -38.404 -36.495 48.818 1.00 38.59 334 ALA A C 1
ATOM 2593 O O . ALA A 1 334 ? -39.633 -36.585 48.828 1.00 38.59 334 ALA A O 1
ATOM 2594 N N . LYS A 1 335 ? -37.609 -37.566 48.918 1.00 35.16 335 LYS A N 1
ATOM 2595 C CA . LYS A 1 335 ? -38.094 -38.879 49.355 1.00 35.16 335 LYS A CA 1
ATOM 2596 C C . LYS A 1 335 ? -37.696 -39.104 50.808 1.00 35.16 335 LYS A C 1
ATOM 2598 O O . LYS A 1 335 ? -36.535 -38.951 51.180 1.00 35.16 335 LYS A O 1
ATOM 2603 N N . LYS A 1 336 ? -38.732 -39.412 51.586 1.00 35.38 336 LYS A N 1
ATOM 2604 C CA . LYS A 1 336 ? -38.739 -39.795 52.994 1.00 35.38 336 LYS A CA 1
ATOM 2605 C C . LYS A 1 336 ? -37.855 -41.015 53.252 1.00 35.38 336 LYS A C 1
ATOM 2607 O O . LYS A 1 336 ? -37.695 -41.873 52.388 1.00 35.38 336 LYS A O 1
ATOM 2612 N N . ALA A 1 337 ? -37.337 -41.049 54.473 1.00 39.47 337 ALA A N 1
ATOM 2613 C CA . ALA A 1 337 ? -36.732 -42.202 55.109 1.00 39.47 337 ALA A CA 1
ATOM 2614 C C . ALA A 1 337 ? -37.704 -43.388 55.162 1.00 39.47 337 ALA A C 1
ATOM 2616 O O . ALA A 1 337 ? -38.888 -43.178 55.407 1.00 39.47 337 ALA A O 1
ATOM 2617 N N . ASP A 1 338 ? -37.170 -44.603 55.043 1.00 36.84 338 ASP A N 1
ATOM 2618 C CA . ASP A 1 338 ? -37.681 -45.740 55.799 1.00 36.84 338 ASP A CA 1
ATOM 2619 C C . ASP A 1 338 ? -36.571 -46.744 56.127 1.00 36.84 338 ASP A C 1
ATOM 2621 O O . ASP A 1 338 ? -35.691 -47.046 55.320 1.00 36.84 338 ASP A O 1
ATOM 2625 N N . LYS A 1 339 ? -36.622 -47.195 57.382 1.00 43.50 339 LYS A N 1
ATOM 2626 C CA . LYS A 1 339 ? -35.782 -48.203 58.036 1.00 43.50 339 LYS A CA 1
ATOM 2627 C C . LYS A 1 339 ? -36.124 -49.618 57.549 1.00 43.50 339 LYS A C 1
ATOM 2629 O O . LYS A 1 339 ? -37.296 -49.892 57.305 1.00 43.50 339 LYS A O 1
ATOM 2634 N N . LYS A 1 340 ? -35.117 -50.506 57.590 1.00 36.44 340 LYS A N 1
ATOM 2635 C CA . LYS A 1 340 ? -35.093 -51.984 57.814 1.00 36.44 340 LYS A CA 1
ATOM 2636 C C . LYS A 1 340 ? -33.923 -52.531 56.971 1.00 36.44 340 LYS A C 1
ATOM 2638 O O . LYS A 1 340 ? -33.838 -52.182 55.807 1.00 36.44 340 LYS A O 1
ATOM 2643 N N . GLY A 1 341 ? -32.942 -53.300 57.439 1.00 35.00 341 GLY A N 1
ATOM 2644 C CA . GLY A 1 341 ? -32.838 -54.229 58.563 1.00 35.00 341 GLY A CA 1
ATOM 2645 C C . GLY A 1 341 ? -32.289 -55.558 58.010 1.00 35.00 341 GLY A C 1
ATOM 2646 O O . GLY A 1 341 ? -32.855 -56.039 57.035 1.00 35.00 341 GLY A O 1
ATOM 2647 N N . ALA A 1 342 ? -31.258 -56.129 58.657 1.00 41.34 342 ALA A N 1
ATOM 2648 C CA . ALA A 1 342 ? -30.630 -57.446 58.401 1.00 41.34 342 ALA A CA 1
ATOM 2649 C C . ALA A 1 342 ? -29.838 -57.557 57.073 1.00 41.34 342 ALA A C 1
ATOM 2651 O O . ALA A 1 342 ? -30.302 -57.107 56.035 1.00 41.34 342 ALA A O 1
ATOM 2652 N N . LYS A 1 343 ? -28.626 -58.111 57.008 1.00 35.59 343 LYS A N 1
ATOM 2653 C CA . LYS A 1 343 ? -27.908 -59.109 57.812 1.00 35.59 343 LYS A CA 1
ATOM 2654 C C . LYS A 1 343 ? -26.411 -58.817 57.751 1.00 35.59 343 LYS A C 1
ATOM 2656 O O . LYS A 1 343 ? -25.995 -58.245 56.718 1.00 35.59 343 LYS A O 1
#